Protein 5DZ6 (pdb70)

B-factor: mean 12.43, std 7.71, range [2.8, 61.51]

Foldseek 3Di:
DEEEEAEAPPQQDAVWLVPLCVVCVVLQVLLCVVPVHRLNCCRNVVPPVCCLQQLNVLLNSLVSLQSLQVVVCVVVVDAGQEYEYFQSRLLVRQCSQPFDDSNLSSVLSNLVSVLQNPAAQKWKKKWFFAAPVVLVVCCVVVVLVFKAFAERQARGITMIMGGDVSNVVVLVVSVPDDRTPDIGIDSGGHRWQAPVCPVVLVVSLVVCVVDDTDATNHFYQAQQPLHTDGDVCVSVSSSNSGNHHRHNLSNLVVQVVVDDYHYHYGTGDCSNVVRSVRSVVVVVDDDD

Radius of gyration: 18.48 Å; Cα contacts (8 Å, |Δi|>4): 599; chains: 1; bounding box: 56×36×52 Å

Organism: Bacillus subtilis (strain 168) (NCBI:txid224308)

Solvent-accessible surface area: 13756 Å² total; per-residue (Å²): 90,59,0,2,0,0,0,5,96,55,9,32,139,100,31,6,12,83,51,18,3,96,74,21,149,122,23,14,91,53,0,40,149,36,20,72,69,20,0,72,141,8,0,49,101,35,49,195,70,26,3,91,82,29,62,50,7,9,0,0,1,0,0,3,0,0,0,21,7,42,72,39,28,126,89,81,154,80,136,7,60,24,0,0,0,20,16,4,0,0,0,1,0,0,23,5,0,106,0,9,87,12,64,17,0,0,55,0,0,94,53,5,0,90,17,14,44,138,41,74,99,3,2,9,3,10,0,37,19,6,47,60,111,78,0,29,126,3,17,166,128,96,142,24,114,47,7,29,30,0,12,8,17,1,25,106,36,0,5,0,0,0,56,89,74,66,8,96,129,0,19,62,38,0,104,109,47,132,108,17,120,86,15,74,107,60,126,26,70,0,0,18,12,3,92,63,0,68,137,6,36,100,72,0,40,125,51,0,99,74,39,191,24,53,85,38,72,12,55,0,0,1,1,12,115,8,116,54,12,76,93,148,117,2,62,76,6,0,0,18,1,2,24,79,23,0,64,0,16,66,0,0,54,67,0,42,182,77,66,86,25,118,41,62,33,5,22,17,57,112,78,3,71,37,16,15,108,138,6,100,110,63,75,105,69,166,109,292

Secondary structure (DSSP, 8-state):
-EEEEE--TT---TTTTTTHHHHTHHHHHHHHHHHSS-HHHHHHH-GGGGGGSHHHHHHHHHHHHHHHHHHHHHHHT---SEEEESTTHHHHHHHHTTSS-HHHHHHHHHHHHHHHHT--SEEEEEEES--HHHHHHHHHHTT-TTEEEEEEEETTEEEEEEEHHHHHHHHHHHHTSTT--EEEE-S-SS--SSGGGHHHHHHHHHHHTTS-----SS-BB-TTTSSB--GGGHHHHHHHGGGS-EEHHHHHHHHHTTSS-EEEE-SSSSHHHHHHHHHHHHHHSPP-

InterPro domains:
  IPR001227 Acyl transferase domain superfamily [G3DSA:3.40.366.10] (4-276)
  IPR004410 Malonyl CoA-acyl carrier protein transacylase, FabD-type [TIGR00128] (1-282)
  IPR014043 Acyl transferase domain [PF00698] (3-282)
  IPR014043 Acyl transferase domain [SM00827] (5-288)
  IPR016035 Acyl transferase/acyl hydrolase/lysophospholipase [SSF52151] (1-286)
  IPR016036 Malonyl-CoA ACP transacylase, ACP-binding [SSF55048] (121-178)
  IPR024925 Malonyl CoA-acyl carrier protein transacylase [PIRSF000446] (1-287)
  IPR050858 Malonyl CoA-ACP Transacylase/Polyketide Synthase FabD [PTHR42681] (1-283)

Nearest PDB structures (foldseek):
  5dz6-assembly1_A  TM=1.003E+00  e=2.614E-60  Bacillus subtilis subsp. subtilis str. 168
  6mhp-assembly1_A  TM=9.930E-01  e=2.433E-46  Bacillus amyloliquefaciens
  5dz7-assembly1_A  TM=9.907E-01  e=5.007E-45  Bacillus subtilis subsp. subtilis str. 168
  3rgi-assembly1_A  TM=9.808E-01  e=4.077E-39  Sorangium cellulosum
  5zk4-assembly2_B  TM=9.711E-01  e=1.261E-37  Sorangium cellulosum

Structure (mmCIF, N/CA/C/O backbone):
data_5DZ6
#
_entry.id   5DZ6
#
_cell.length_a   53.190
_cell.length_b   70.430
_cell.length_c   76.280
_cell.angle_alpha   90.000
_cell.angle_beta   90.000
_cell.angle_gamma   90.000
#
_symmetry.space_group_name_H-M   'P 21 21 21'
#
loop_
_entity.id
_entity.type
_entity.pdbx_description
1 polymer 'Polyketide biosynthesis malonyl CoA-acyl carrier protein transacylase PksC'
2 non-polymer GLYCEROL
3 non-polymer 'BROMIDE ION'
4 non-polymer 'CHLORIDE ION'
5 non-polymer 1,2-ETHANEDIOL
6 non-polymer DI(HYDROXYETHYL)ETHER
7 water water
#
loop_
_atom_site.group_PDB
_atom_site.id
_atom_site.type_symbol
_atom_site.label_atom_id
_atom_site.label_alt_id
_atom_site.label_comp_id
_atom_site.label_asym_id
_atom_site.label_entity_id
_atom_site.label_seq_id
_atom_site.pdbx_PDB_ins_code
_atom_site.Cartn_x
_atom_site.Cartn_y
_atom_site.Cartn_z
_atom_site.occupancy
_atom_site.B_iso_or_equiv
_atom_site.auth_seq_id
_atom_site.auth_comp_id
_atom_site.auth_asym_id
_atom_site.auth_atom_id
_atom_site.pdbx_PDB_model_num
ATOM 1 N N . MET A 1 1 ? 40.070 27.765 35.470 1.00 14.46 1 MET A N 1
ATOM 2 C CA . MET A 1 1 ? 38.872 28.507 34.922 1.00 12.04 1 MET A CA 1
ATOM 3 C C . MET A 1 1 ? 37.975 27.554 34.128 1.00 9.57 1 MET A C 1
ATOM 4 O O . MET A 1 1 ? 38.460 26.500 33.600 1.00 9.96 1 MET A O 1
ATOM 9 N N . ILE A 1 2 ? 36.714 27.962 34.046 1.00 9.40 2 ILE A N 1
ATOM 10 C CA . ILE A 1 2 ? 35.725 27.105 33.305 1.00 9.68 2 ILE A CA 1
ATOM 11 C C . ILE A 1 2 ? 34.961 27.981 32.320 1.00 7.33 2 ILE A C 1
ATOM 12 O O . ILE A 1 2 ? 34.495 29.079 32.673 1.00 7.59 2 ILE A O 1
ATOM 17 N N . THR A 1 3 ? 34.822 27.469 31.078 1.00 6.92 3 THR A N 1
ATOM 18 C CA . THR A 1 3 ? 33.911 28.026 30.047 1.00 5.43 3 THR A CA 1
ATOM 19 C C . THR A 1 3 ? 32.758 27.030 29.823 1.00 5.70 3 THR A C 1
ATOM 20 O O . THR A 1 3 ? 33.061 25.830 29.598 1.00 6.28 3 THR A O 1
ATOM 24 N N . TYR A 1 4 ? 31.520 27.515 29.762 1.00 4.89 4 TYR A N 1
ATOM 25 C CA . TYR A 1 4 ? 30.390 26.724 29.283 1.00 5.41 4 TYR A CA 1
ATOM 26 C C . TYR A 1 4 ? 30.126 27.047 27.804 1.00 5.20 4 TYR A C 1
ATOM 27 O O . TYR A 1 4 ? 29.990 28.215 27.440 1.00 5.24 4 TYR A O 1
ATOM 36 N N . VAL A 1 5 ? 30.050 26.020 26.958 1.00 5.17 5 VAL A N 1
ATOM 37 C CA . VAL A 1 5 ? 29.740 26.211 25.508 1.00 4.72 5 VAL A CA 1
ATOM 38 C C . VAL A 1 5 ? 28.438 25.608 25.165 1.00 4.80 5 VAL A C 1
ATOM 39 O O . VAL A 1 5 ? 28.134 24.483 25.620 1.00 5.58 5 VAL A O 1
ATOM 43 N N . PHE A 1 6 ? 27.675 26.254 24.314 1.00 4.96 6 PHE A N 1
ATOM 44 C CA . PHE A 1 6 ? 26.284 25.858 24.007 1.00 5.21 6 PHE A CA 1
ATOM 45 C C . PHE A 1 6 ? 26.197 25.556 22.519 1.00 4.74 6 PHE A C 1
ATOM 46 O O . PHE A 1 6 ? 26.544 26.389 21.672 1.00 4.94 6 PHE A O 1
ATOM 54 N N . PRO A 1 7 ? 25.683 24.395 22.124 1.00 4.29 7 PRO A N 1
ATOM 55 C CA . PRO A 1 7 ? 25.623 23.926 20.722 1.00 4.60 7 PRO A CA 1
ATOM 56 C C . PRO A 1 7 ? 24.468 24.544 19.926 1.00 4.59 7 PRO A C 1
ATOM 57 O O . PRO A 1 7 ? 23.513 25.050 20.515 1.00 5.70 7 PRO A O 1
ATOM 61 N N . GLY A 1 8 ? 24.659 24.514 18.654 1.00 4.88 8 GLY A N 1
ATOM 62 C CA . GLY A 1 8 ? 23.616 24.946 17.737 1.00 5.48 8 GLY A CA 1
ATOM 63 C C . GLY A 1 8 ? 23.168 23.870 16.758 1.00 6.37 8 GLY A C 1
ATOM 64 O O . GLY A 1 8 ? 23.096 22.646 17.136 1.00 6.23 8 GLY A O 1
ATOM 65 N N . GLN A 1 9 ? 22.764 24.289 15.595 1.00 6.23 9 GLN A N 1
ATOM 66 C CA . GLN A 1 9 ? 22.172 23.414 14.570 1.00 6.47 9 GLN A CA 1
ATOM 67 C C . GLN A 1 9 ? 22.939 22.116 14.423 1.00 5.95 9 GLN A C 1
ATOM 68 O O . GLN A 1 9 ? 24.102 22.119 14.330 1.00 6.80 9 GLN A O 1
ATOM 74 N N . GLY A 1 10 ? 22.157 21.036 14.405 1.00 5.83 10 GLY A N 1
ATOM 75 C CA . GLY A 1 10 ? 22.750 19.684 14.250 1.00 6.95 10 GLY A CA 1
ATOM 76 C C . GLY A 1 10 ? 22.831 18.968 15.575 1.00 7.63 10 GLY A C 1
ATOM 77 O O . GLY A 1 10 ? 22.989 17.717 15.555 1.00 8.70 10 GLY A O 1
ATOM 78 N N . SER A 1 11 ? 22.704 19.642 16.726 1.00 5.78 11 SER A N 1
ATOM 79 C CA . SER A 1 11 ? 22.718 18.961 17.986 1.00 6.35 11 SER A CA 1
ATOM 80 C C . SER A 1 11 ? 21.319 18.677 18.480 1.00 6.31 11 SER A C 1
ATOM 81 O O . SER A 1 11 ? 21.169 18.133 19.595 1.00 6.85 11 SER A O 1
ATOM 84 N N . GLN A 1 12 ? 20.258 19.098 17.754 1.00 7.23 12 GLN A N 1
ATOM 85 C CA . GLN A 1 12 ? 18.907 18.738 18.197 1.00 7.69 12 GLN A CA 1
ATOM 86 C C . GLN A 1 12 ? 18.682 17.229 17.969 1.00 8.35 12 GLN A C 1
ATOM 87 O O . GLN A 1 12 ? 19.313 16.617 17.073 1.00 9.52 12 GLN A O 1
ATOM 93 N N . LYS A 1 13 ? 17.797 16.638 18.766 1.00 8.61 13 LYS A N 1
ATOM 94 C CA A LYS A 1 13 ? 17.612 15.192 18.788 0.50 9.22 13 LYS A CA 1
ATOM 95 C CA B LYS A 1 13 ? 17.613 15.192 18.802 0.50 9.45 13 LYS A CA 1
ATOM 96 C C . LYS A 1 13 ? 16.306 14.825 19.497 1.00 9.70 13 LYS A C 1
ATOM 97 O O . LYS A 1 13 ? 16.129 15.457 20.538 1.00 9.83 13 LYS A O 1
ATOM 108 N N . GLN A 1 14 ? 15.318 14.130 18.905 1.00 10.92 14 GLN A N 1
ATOM 109 C CA . GLN A 1 14 ? 14.139 13.742 19.665 1.00 11.46 14 GLN A CA 1
ATOM 110 C C . GLN A 1 14 ? 14.553 13.110 20.978 1.00 10.38 14 GLN A C 1
ATOM 111 O O . GLN A 1 14 ? 15.518 12.326 21.074 1.00 12.12 14 GLN A O 1
ATOM 117 N N . GLY A 1 15 ? 13.884 13.599 22.017 1.00 9.81 15 GLY A N 1
ATOM 118 C CA . GLY A 1 15 ? 14.257 13.228 23.373 1.00 11.58 15 GLY A CA 1
ATOM 119 C C . GLY A 1 15 ? 15.087 14.237 24.134 1.00 12.32 15 GLY A C 1
ATOM 120 O O . GLY A 1 15 ? 15.237 14.139 25.369 1.00 13.78 15 GLY A O 1
ATOM 121 N N . MET A 1 16 ? 15.592 15.238 23.381 1.00 10.50 16 MET A N 1
ATOM 122 C CA A MET A 1 16 ? 16.333 16.377 24.010 0.50 9.72 16 MET A CA 1
ATOM 123 C CA B MET A 1 16 ? 16.402 16.189 24.148 0.50 10.40 16 MET A CA 1
ATOM 124 C C . MET A 1 16 ? 15.534 17.014 25.147 1.00 10.57 16 MET A C 1
ATOM 125 O O . MET A 1 16 ? 14.341 17.326 24.960 1.00 11.05 16 MET A O 1
ATOM 134 N N . GLY A 1 17 ? 16.232 17.311 26.274 1.00 10.54 17 GLY A N 1
ATOM 135 C CA . GLY A 1 17 ? 15.547 17.989 27.343 1.00 11.18 17 GLY A CA 1
ATOM 136 C C . GLY A 1 17 ? 14.656 17.141 28.254 1.00 11.75 17 GLY A C 1
ATOM 137 O O . GLY A 1 17 ? 14.080 17.687 29.160 1.00 13.67 17 GLY A O 1
ATOM 138 N N . SER A 1 18 ? 14.602 15.829 27.992 1.00 12.43 18 SER A N 1
ATOM 139 C CA . SER A 1 18 ? 13.789 14.931 28.848 1.00 14.91 18 SER A CA 1
ATOM 140 C C . SER A 1 18 ? 14.097 15.163 30.334 1.00 13.26 18 SER A C 1
ATOM 141 O O . SER A 1 18 ? 15.306 15.149 30.709 1.00 16.20 18 SER A O 1
ATOM 144 N N . GLY A 1 19 ? 13.027 15.353 31.098 1.00 15.20 19 GLY A N 1
ATOM 145 C CA . GLY A 1 19 ? 13.092 15.668 32.556 1.00 16.83 19 GLY A CA 1
ATOM 146 C C . GLY A 1 19 ? 13.133 17.123 32.858 1.00 16.50 19 GLY A C 1
ATOM 147 O O . GLY A 1 19 ? 12.574 17.590 33.888 1.00 20.47 19 GLY A O 1
ATOM 148 N N . LEU A 1 20 ? 13.770 17.912 31.952 1.00 15.05 20 LEU A N 1
ATOM 149 C CA . LEU A 1 20 ? 13.928 19.364 32.233 1.00 14.19 20 LEU A CA 1
ATOM 150 C C . LEU A 1 20 ? 12.654 20.129 32.151 1.00 12.25 20 LEU A C 1
ATOM 151 O O . LEU A 1 20 ? 12.464 21.073 32.908 1.00 13.96 20 LEU A O 1
ATOM 156 N N . PHE A 1 21 ? 11.708 19.800 31.254 1.00 10.35 21 PHE A N 1
ATOM 157 C CA . PHE A 1 21 ? 10.530 20.613 31.081 1.00 10.98 21 PHE A CA 1
ATOM 158 C C . PHE A 1 21 ? 9.665 20.577 32.325 1.00 14.29 21 PHE A C 1
ATOM 159 O O . PHE A 1 21 ? 9.181 21.626 32.726 1.00 16.19 21 PHE 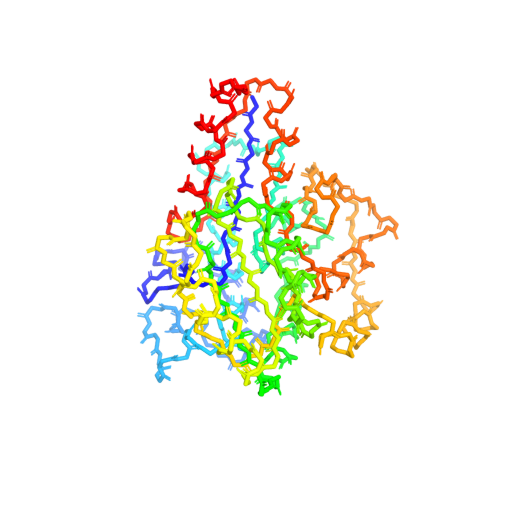A O 1
ATOM 167 N N . ASP A 1 22 ? 9.523 19.401 32.894 1.00 15.55 22 ASP A N 1
ATOM 168 C CA . ASP A 1 22 ? 8.676 19.251 34.127 1.00 17.82 22 ASP A CA 1
ATOM 169 C C . ASP A 1 22 ? 9.414 19.889 35.293 1.00 19.25 22 ASP A C 1
ATOM 170 O O . ASP A 1 22 ? 8.774 20.555 36.129 1.00 21.80 22 ASP A O 1
ATOM 175 N N . GLU A 1 23 ? 10.758 19.784 35.366 1.00 16.14 23 GLU A N 1
ATOM 176 C CA . GLU A 1 23 ? 11.552 20.420 36.463 1.00 18.90 23 GLU A CA 1
ATOM 177 C C . GLU A 1 23 ? 11.528 21.939 36.412 1.00 18.05 23 GLU A C 1
ATOM 178 O O . GLU A 1 23 ? 11.561 22.566 37.462 1.00 18.85 23 GLU A O 1
ATOM 184 N N . PHE A 1 24 ? 11.334 22.559 35.232 1.00 15.58 24 PHE A N 1
ATOM 185 C CA . PHE A 1 24 ? 11.239 23.998 35.134 1.00 13.56 24 PHE A CA 1
ATOM 186 C C . PHE A 1 24 ? 9.917 24.369 34.567 1.00 15.63 24 PHE A C 1
ATOM 187 O O . PHE A 1 24 ? 9.788 25.040 33.515 1.00 16.27 24 PHE A O 1
ATOM 195 N N . LYS A 1 25 ? 8.811 24.003 35.258 1.00 16.83 25 LYS A N 1
ATOM 196 C CA . LYS A 1 25 ? 7.501 24.221 34.677 1.00 18.97 25 LYS A CA 1
ATOM 197 C C . LYS A 1 25 ? 7.138 25.698 34.458 1.00 16.66 25 LYS A C 1
ATOM 198 O O . LYS A 1 25 ? 6.442 25.989 33.491 1.00 18.64 25 LYS A O 1
ATOM 204 N N . GLU A 1 26 ? 7.678 26.600 35.276 1.00 18.71 26 GLU A N 1
ATOM 205 C CA . GLU A 1 26 ? 7.418 28.042 35.131 1.00 20.30 26 GLU A CA 1
ATOM 206 C C . GLU A 1 26 ? 7.963 28.521 33.725 1.00 17.84 26 GLU A C 1
ATOM 207 O O . GLU A 1 26 ? 7.235 29.176 32.957 1.00 17.47 26 GLU A O 1
ATOM 213 N N . LEU A 1 27 ? 9.205 28.067 33.426 1.00 17.19 27 LEU A N 1
ATOM 214 C CA . LEU A 1 27 ? 9.827 28.534 32.153 1.00 14.54 27 LEU A CA 1
ATOM 215 C C . LEU A 1 27 ? 9.231 27.784 30.919 1.00 12.41 27 LEU A C 1
ATOM 216 O O . LEU A 1 27 ? 8.969 28.409 29.893 1.00 11.75 27 LEU A O 1
ATOM 221 N N . THR A 1 28 ? 8.916 26.502 31.114 1.00 12.51 28 THR A N 1
ATOM 222 C CA . THR A 1 28 ? 8.221 25.754 30.079 1.00 13.35 28 THR A CA 1
ATOM 223 C C . THR A 1 28 ? 6.884 26.367 29.711 1.00 13.53 28 THR A C 1
ATOM 224 O O . THR A 1 28 ? 6.567 26.665 28.523 1.00 13.67 28 THR A O 1
ATOM 228 N N . ASP A 1 29 ? 6.121 26.713 30.740 1.00 13.89 29 ASP A N 1
ATOM 229 C CA . ASP A 1 29 ? 4.914 27.512 30.552 1.00 16.53 29 ASP A CA 1
ATOM 230 C C . ASP A 1 29 ? 5.173 28.798 29.748 1.00 15.05 29 ASP A C 1
ATOM 231 O O . ASP A 1 29 ? 4.484 29.063 28.762 1.00 16.93 29 ASP A O 1
ATOM 236 N N . GLN A 1 30 ? 6.157 29.593 30.170 1.00 13.85 30 GLN A N 1
ATOM 237 C CA . GLN A 1 30 ? 6.448 30.855 29.531 1.00 13.30 30 GLN A CA 1
ATOM 238 C C . GLN A 1 30 ? 6.800 30.653 28.029 1.00 12.09 30 GLN A C 1
ATOM 239 O O . GLN A 1 30 ? 6.338 31.436 27.189 1.00 13.31 30 GLN A O 1
ATOM 245 N N . ALA A 1 31 ? 7.508 29.545 27.750 1.00 11.65 31 ALA A N 1
ATOM 246 C CA . ALA A 1 31 ? 7.875 29.251 26.356 1.00 11.64 31 ALA A CA 1
ATOM 247 C C . ALA A 1 31 ? 6.657 28.846 25.529 1.00 11.88 31 ALA A C 1
ATOM 248 O O . ALA A 1 31 ? 6.493 29.371 24.451 1.00 11.93 31 ALA A O 1
ATOM 250 N N . ASP A 1 32 ? 5.771 28.020 26.135 1.00 13.11 32 ASP A N 1
ATOM 251 C CA . ASP A 1 32 ? 4.593 27.616 25.383 1.00 13.79 32 ASP A CA 1
ATOM 252 C C . ASP A 1 32 ? 3.698 28.815 25.072 1.00 15.47 32 ASP A C 1
ATOM 253 O O . ASP A 1 32 ? 3.109 28.866 23.990 1.00 17.60 32 ASP A O 1
ATOM 258 N N . GLU A 1 33 ? 3.596 29.734 26.036 1.00 15.96 33 GLU A N 1
ATOM 259 C CA . GLU A 1 33 ? 2.781 30.951 25.852 1.00 18.87 33 GLU A CA 1
ATOM 260 C C . GLU A 1 33 ? 3.309 31.757 24.699 1.00 18.87 33 GLU A C 1
ATOM 261 O O . GLU A 1 33 ? 2.547 32.285 23.922 1.00 22.56 33 GLU A O 1
ATOM 267 N N . ILE A 1 34 ? 4.631 31.972 24.613 1.00 16.20 34 ILE A N 1
ATOM 268 C CA . ILE A 1 34 ? 5.186 32.663 23.459 1.00 16.76 34 ILE A CA 1
ATOM 269 C C . ILE A 1 34 ? 5.038 31.947 22.153 1.00 18.73 34 ILE A C 1
ATOM 270 O O . ILE A 1 34 ? 4.657 32.534 21.116 1.00 21.19 34 ILE A O 1
ATOM 275 N N . LEU A 1 35 ? 5.322 30.650 22.164 1.00 15.88 35 LEU A N 1
ATOM 276 C CA . LEU A 1 35 ? 5.402 29.943 20.908 1.00 16.18 35 LEU A CA 1
ATOM 277 C C . LEU A 1 35 ? 4.046 29.546 20.351 1.00 18.24 35 LEU A C 1
ATOM 278 O O . LEU A 1 35 ? 3.940 29.391 19.137 1.00 18.27 35 LEU A O 1
ATOM 283 N N . GLY A 1 36 ? 3.084 29.323 21.237 1.00 18.75 36 GLY A N 1
ATOM 284 C CA . GLY A 1 36 ? 1.740 28.896 20.761 1.00 17.65 36 GLY A CA 1
ATOM 285 C C . GLY A 1 36 ? 1.612 27.400 20.611 1.00 19.74 36 GLY A C 1
ATOM 286 O O . GLY A 1 36 ? 0.631 26.941 20.036 1.00 21.17 36 GLY A O 1
ATOM 287 N N . TYR A 1 37 ? 2.631 26.635 21.000 1.00 16.78 37 TYR A N 1
ATOM 288 C CA . TYR A 1 37 ? 2.642 25.188 20.922 1.00 14.90 37 TYR A CA 1
ATOM 289 C C . TYR A 1 37 ? 3.510 24.673 22.114 1.00 13.68 37 TYR A C 1
ATOM 290 O O . TYR A 1 37 ? 4.231 25.478 22.817 1.00 15.13 37 TYR A O 1
ATOM 299 N N . SER A 1 38 ? 3.403 23.385 22.422 1.00 12.34 38 SER A N 1
ATOM 300 C CA . SER A 1 38 ? 4.123 22.803 23.554 1.00 10.70 38 SER A CA 1
ATOM 301 C C . SER A 1 38 ? 5.588 22.514 23.129 1.00 11.70 38 SER A C 1
ATOM 302 O O . SER A 1 38 ? 5.906 21.654 22.280 1.00 11.57 38 SER A O 1
ATOM 305 N N . ILE A 1 39 ? 6.469 23.234 23.843 1.00 10.64 39 ILE A N 1
ATOM 306 C CA . ILE A 1 39 ? 7.916 22.983 23.575 1.00 10.40 39 ILE A CA 1
ATOM 307 C C . ILE A 1 39 ? 8.357 21.584 23.977 1.00 10.95 39 ILE A C 1
ATOM 308 O O . ILE A 1 39 ? 9.180 20.934 23.356 1.00 10.77 39 ILE A O 1
ATOM 313 N N . LYS A 1 40 ? 7.736 21.037 25.058 1.00 11.14 40 LYS A N 1
ATOM 314 C CA . LYS A 1 40 ? 8.065 19.716 25.487 1.00 11.27 40 LYS A CA 1
ATOM 315 C C . LYS A 1 40 ? 7.668 18.686 24.395 1.00 11.72 40 LYS A C 1
ATOM 316 O O . LYS A 1 40 ? 8.414 17.762 24.137 1.00 12.28 40 LYS A O 1
ATOM 322 N N . ARG A 1 41 ? 6.477 18.833 23.840 1.00 12.43 41 ARG A N 1
ATOM 323 C CA . ARG A 1 41 ? 6.061 17.786 22.867 1.00 13.84 41 ARG A CA 1
ATOM 324 C C . ARG A 1 41 ? 6.879 17.895 21.570 1.00 12.37 41 ARG A C 1
ATOM 325 O O . ARG A 1 41 ? 7.238 16.887 20.981 1.00 13.97 41 ARG A O 1
ATOM 333 N N . LEU A 1 42 ? 7.294 19.131 21.240 1.00 11.81 42 LEU A N 1
ATOM 334 C CA . LEU A 1 42 ? 8.157 19.284 20.028 1.00 11.04 42 LEU A CA 1
ATOM 335 C C . LEU A 1 42 ? 9.448 18.499 20.226 1.00 10.18 42 LEU A C 1
ATOM 336 O O . LEU A 1 42 ? 9.894 17.688 19.420 1.00 10.24 42 LEU A O 1
ATOM 341 N N . CYS A 1 43 ? 10.061 18.659 21.384 1.00 9.78 43 CYS A N 1
ATOM 342 C CA . CYS A 1 43 ? 11.323 18.012 21.707 1.00 10.46 43 CYS A CA 1
ATOM 343 C C . CYS A 1 43 ? 11.284 16.525 21.941 1.00 10.08 43 CYS A C 1
ATOM 344 O O . CYS A 1 43 ? 12.200 15.807 21.542 1.00 11.57 43 CYS A O 1
ATOM 347 N N . LEU A 1 44 ? 10.203 16.084 22.649 1.00 11.47 44 LEU A N 1
ATOM 348 C CA . LEU A 1 44 ? 10.184 14.664 23.004 1.00 12.89 44 LEU A CA 1
ATOM 349 C C . LEU A 1 44 ? 9.420 13.830 22.019 1.00 14.24 44 LEU A C 1
ATOM 350 O O . LEU A 1 44 ? 9.687 12.631 21.962 1.00 15.18 44 LEU A O 1
ATOM 355 N N . GLU A 1 45 ? 8.575 14.417 21.232 1.00 13.07 45 GLU A N 1
ATOM 356 C CA . GLU A 1 45 ? 7.805 13.623 20.232 1.00 16.72 45 GLU A CA 1
ATOM 357 C C . GLU A 1 45 ? 8.152 13.962 18.769 1.00 19.78 45 GLU A C 1
ATOM 358 O O . GLU A 1 45 ? 7.779 13.206 17.850 1.00 19.38 45 GLU A O 1
ATOM 364 N N . ASN A 1 46 ? 8.835 15.111 18.514 1.00 13.98 46 ASN A N 1
ATOM 365 C CA . ASN A 1 46 ? 9.219 15.501 17.132 1.00 14.86 46 ASN A CA 1
ATOM 366 C C . ASN A 1 46 ? 8.068 15.317 16.101 1.00 13.98 46 ASN A C 1
ATOM 367 O O . ASN A 1 46 ? 8.222 14.588 15.116 1.00 15.10 46 ASN A O 1
ATOM 372 N N . PRO A 1 47 ? 6.958 15.957 16.371 1.00 12.81 47 PRO A N 1
ATOM 373 C CA . PRO A 1 47 ? 5.838 15.777 15.436 1.00 14.20 47 PRO A CA 1
ATOM 374 C C . PRO A 1 47 ? 6.268 16.260 14.009 1.00 14.42 47 PRO A C 1
ATOM 375 O O . PRO A 1 47 ? 6.838 17.391 13.826 1.00 12.86 47 PRO A O 1
ATOM 379 N N . TYR A 1 48 ? 5.900 15.442 13.003 1.00 14.53 48 TYR A N 1
ATOM 380 C CA . TYR A 1 48 ? 6.097 15.847 11.641 1.00 13.71 48 TYR A CA 1
ATOM 381 C C . TYR A 1 48 ? 7.527 16.276 11.292 1.00 12.65 48 TYR A C 1
ATOM 382 O O . TYR A 1 48 ? 7.668 17.178 10.419 1.00 14.56 48 TYR A O 1
ATOM 391 N N . SER A 1 49 ? 8.486 15.627 11.972 1.00 12.89 49 SER A N 1
ATOM 392 C CA . SER A 1 49 ? 9.909 15.943 11.737 1.00 12.87 49 SER A CA 1
ATOM 393 C C . SER A 1 49 ? 10.216 17.409 12.016 1.00 12.61 49 SER A C 1
ATOM 394 O O . SER A 1 49 ? 11.280 17.910 11.497 1.00 13.61 49 SER A O 1
ATOM 397 N N . ASN A 1 50 ? 9.397 18.138 12.784 1.00 11.65 50 ASN A N 1
ATOM 398 C CA . ASN A 1 50 ? 9.579 19.578 13.008 1.00 10.98 50 ASN A CA 1
ATOM 399 C C . ASN A 1 50 ? 10.927 19.959 13.641 1.00 10.80 50 ASN A C 1
ATOM 400 O O . ASN A 1 50 ? 11.334 21.130 13.406 1.00 10.51 50 ASN A O 1
ATOM 405 N N . LEU A 1 51 ? 11.546 19.049 14.378 1.00 9.58 51 LEU A N 1
ATOM 406 C CA . LEU A 1 51 ? 12.873 19.394 14.977 1.00 9.12 51 LEU A CA 1
ATOM 407 C C . LEU A 1 51 ? 13.915 19.717 13.935 1.00 11.29 51 LEU A C 1
ATOM 408 O O . LEU A 1 51 ? 14.934 20.367 14.197 1.00 11.06 51 LEU A O 1
ATOM 413 N N . ASN A 1 52 ? 13.711 19.250 12.685 1.00 10.48 52 ASN A N 1
ATOM 414 C CA . ASN A 1 52 ? 14.707 19.469 11.621 1.00 10.44 52 ASN A CA 1
ATOM 415 C C . ASN A 1 52 ? 14.219 20.558 10.653 1.00 10.58 52 ASN A C 1
ATOM 416 O O . ASN A 1 52 ? 14.701 20.628 9.497 1.00 14.24 52 ASN A O 1
ATOM 421 N N . 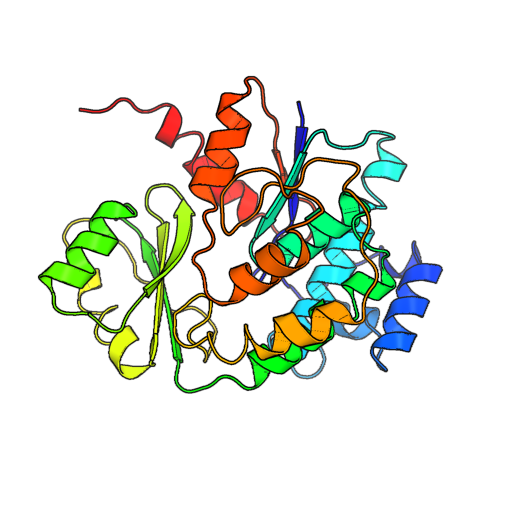LYS A 1 53 ? 13.305 21.409 11.077 1.00 9.00 53 LYS A N 1
ATOM 422 C CA A LYS A 1 53 ? 12.882 22.641 10.347 0.50 8.78 53 LYS A CA 1
ATOM 423 C CA B LYS A 1 53 ? 12.905 22.619 10.353 0.50 9.04 53 LYS A CA 1
ATOM 424 C C . LYS A 1 53 ? 13.316 23.823 11.215 1.00 8.42 53 LYS A C 1
ATOM 425 O O . LYS A 1 53 ? 12.874 23.909 12.362 1.00 8.65 53 LYS A O 1
ATOM 436 N N . THR A 1 54 ? 14.178 24.703 10.670 1.00 8.89 54 THR A N 1
ATOM 437 C CA . THR A 1 54 ? 14.825 25.736 11.494 1.00 7.93 54 THR A CA 1
ATOM 438 C C . THR A 1 54 ? 13.922 26.639 12.277 1.00 7.39 54 THR A C 1
ATOM 439 O O . THR A 1 54 ? 14.339 27.106 13.382 1.00 8.36 54 THR A O 1
ATOM 443 N N . GLN A 1 55 ? 12.727 26.930 11.781 1.00 7.88 55 GLN A N 1
ATOM 444 C CA . GLN A 1 55 ? 11.805 27.784 12.519 1.00 8.60 55 GLN A CA 1
ATOM 445 C C . GLN A 1 55 ? 11.453 27.132 13.881 1.00 8.68 55 GLN A C 1
ATOM 446 O O . GLN A 1 55 ? 11.063 27.883 14.802 1.00 9.70 55 GLN A O 1
ATOM 452 N N . PHE A 1 56 ? 11.536 25.796 13.970 1.00 8.10 56 PHE A N 1
ATOM 453 C CA . PHE A 1 56 ? 11.335 25.081 15.251 1.00 7.88 56 PHE A CA 1
ATOM 454 C C . PHE A 1 56 ? 12.638 24.642 15.912 1.00 8.36 56 PHE A C 1
ATOM 455 O O . PHE A 1 56 ? 12.724 24.614 17.148 1.00 7.81 56 PHE A O 1
ATOM 463 N N . THR A 1 57 ? 13.662 24.305 15.156 1.00 7.15 57 THR A N 1
ATOM 464 C CA . THR A 1 57 ? 14.945 23.878 15.724 1.00 7.25 57 THR A CA 1
ATOM 465 C C . THR A 1 57 ? 15.502 24.933 16.639 1.00 6.93 57 THR A C 1
ATOM 466 O O . THR A 1 57 ? 16.018 24.631 17.718 1.00 7.07 57 THR A O 1
ATOM 470 N N . GLN A 1 58 ? 15.423 26.208 16.214 1.00 6.82 58 GLN A N 1
ATOM 471 C CA . GLN A 1 58 ? 16.107 27.264 16.989 1.00 7.17 58 GLN A CA 1
ATOM 472 C C . GLN A 1 58 ? 15.426 27.498 18.372 1.00 6.75 58 GLN A C 1
ATOM 473 O O . GLN A 1 58 ? 16.099 27.409 19.385 1.00 6.68 58 GLN A O 1
ATOM 479 N N . PRO A 1 59 ? 14.048 27.561 18.459 1.00 6.63 59 PRO A N 1
ATOM 480 C CA . PRO A 1 59 ? 13.433 27.587 19.803 1.00 7.27 59 PRO A CA 1
ATOM 481 C C . PRO A 1 59 ? 13.727 26.321 20.610 1.00 7.14 59 PRO A C 1
ATOM 482 O O . PRO A 1 59 ? 13.983 26.371 21.812 1.00 7.35 59 PRO A O 1
ATOM 486 N N . ALA A 1 60 ? 13.681 25.150 19.965 1.00 6.73 60 ALA A N 1
ATOM 487 C CA . ALA A 1 60 ? 13.921 23.929 20.682 1.00 6.90 60 ALA A CA 1
ATOM 488 C C . ALA A 1 60 ? 15.322 23.865 21.334 1.00 6.97 60 ALA A C 1
ATOM 489 O O . ALA A 1 60 ? 15.436 23.571 22.552 1.00 7.04 60 ALA A O 1
ATOM 491 N N . LEU A 1 61 ? 16.381 24.169 20.561 1.00 6.50 61 LEU A N 1
ATOM 492 C CA . LEU A 1 61 ? 17.722 24.140 21.130 1.00 5.98 61 LEU A CA 1
ATOM 493 C C . LEU A 1 61 ? 17.864 25.274 22.163 1.00 6.29 61 LEU A C 1
ATOM 494 O O . LEU A 1 61 ? 18.493 25.058 23.171 1.00 6.15 61 LEU A O 1
ATOM 499 N N . TYR A 1 62 ? 17.305 26.461 21.873 1.00 6.12 62 TYR A N 1
ATOM 500 C CA . TYR A 1 62 ? 17.467 27.553 22.861 1.00 5.76 62 TYR A CA 1
ATOM 501 C C . TYR A 1 62 ? 16.814 27.132 24.224 1.00 6.08 62 TYR A C 1
ATOM 502 O O . TYR A 1 62 ? 17.478 27.327 25.261 1.00 5.86 62 TYR A O 1
ATOM 511 N N . VAL A 1 63 ? 15.604 26.564 24.168 1.00 6.46 63 VAL A N 1
ATOM 512 C CA . VAL A 1 63 ? 14.980 26.196 25.437 1.00 6.52 63 VAL A CA 1
ATOM 513 C C . VAL A 1 63 ? 15.732 25.054 26.160 1.00 6.08 63 VAL A C 1
ATOM 514 O O . VAL A 1 63 ? 15.989 25.208 27.405 1.00 6.44 63 VAL A O 1
ATOM 518 N N . VAL A 1 64 ? 16.109 24.022 25.410 1.00 5.88 64 VAL A N 1
ATOM 519 C CA . VAL A 1 64 ? 16.839 22.937 26.083 1.00 6.61 64 VAL A CA 1
ATOM 520 C C . VAL A 1 64 ? 18.190 23.401 26.606 1.00 6.66 64 VAL A C 1
ATOM 521 O O . VAL A 1 64 ? 18.558 23.044 27.765 1.00 6.74 64 VAL A O 1
ATOM 525 N N . ASN A 1 65 ? 18.911 24.210 25.817 1.00 5.76 65 ASN A N 1
ATOM 526 C CA . ASN A 1 65 ? 20.198 24.696 26.342 1.00 6.41 65 ASN A CA 1
ATOM 527 C C . ASN A 1 65 ? 20.015 25.602 27.558 1.00 6.43 65 ASN A C 1
ATOM 528 O O . ASN A 1 65 ? 20.855 25.555 28.474 1.00 6.20 65 ASN A O 1
ATOM 533 N N . ALA A 1 66 ? 18.941 26.411 27.565 1.00 6.99 66 ALA A N 1
ATOM 534 C CA . ALA A 1 66 ? 18.692 27.315 28.743 1.00 6.47 66 ALA A CA 1
ATOM 535 C C . ALA A 1 66 ? 18.343 26.496 30.014 1.00 7.46 66 ALA A C 1
ATOM 536 O O . ALA A 1 66 ? 18.976 26.758 31.076 1.00 7.10 66 ALA A O 1
ATOM 538 N N . LEU A 1 67 ? 17.450 25.539 29.856 1.00 7.50 67 LEU A N 1
ATOM 539 C CA . LEU A 1 67 ? 17.082 24.763 31.079 1.00 8.15 67 LEU A CA 1
ATOM 540 C C . LEU A 1 67 ? 18.272 23.919 31.465 1.00 9.23 67 LEU A C 1
ATOM 541 O O . LEU A 1 67 ? 18.473 23.677 32.683 1.00 9.74 67 LEU A O 1
ATOM 546 N N . SER A 1 68 ? 19.106 23.395 30.561 1.00 7.84 68 SER A N 1
ATOM 547 C CA . SER A 1 68 ? 20.314 22.648 30.915 1.00 7.91 68 SER A CA 1
ATOM 548 C C . SER A 1 68 ? 21.211 23.506 31.756 1.00 8.15 68 SER A C 1
ATOM 549 O O . SER A 1 68 ? 21.791 23.061 32.735 1.00 9.68 68 SER A O 1
ATOM 552 N N . TYR A 1 69 ? 21.430 24.740 31.329 1.00 7.82 69 TYR A N 1
ATOM 553 C CA . TYR A 1 69 ? 22.268 25.664 32.113 1.00 7.41 69 TYR A CA 1
ATOM 554 C C . TYR A 1 69 ? 21.681 25.910 33.518 1.00 8.37 69 TYR A C 1
ATOM 555 O O . TYR A 1 69 ? 22.491 25.819 34.491 1.00 7.56 69 TYR A O 1
ATOM 564 N N . LEU A 1 70 ? 20.442 26.298 33.586 1.00 8.12 70 LEU A N 1
ATOM 565 C CA . LEU A 1 70 ? 19.808 26.515 34.951 1.00 10.07 70 LEU A CA 1
ATOM 566 C C . LEU A 1 70 ? 19.913 25.277 35.833 1.00 11.34 70 LEU A C 1
ATOM 567 O O . LEU A 1 70 ? 20.307 25.461 37.023 1.00 11.88 70 LEU A O 1
ATOM 572 N N . LYS A 1 71 ? 19.760 24.092 35.310 1.00 10.98 71 LYS A N 1
ATOM 573 C CA A LYS A 1 71 ? 19.882 22.878 36.119 0.50 12.70 71 LYS A CA 1
ATOM 574 C CA B LYS A 1 71 ? 19.844 22.942 36.179 0.50 12.36 71 LYS A CA 1
ATOM 575 C C . LYS A 1 71 ? 21.310 22.744 36.577 1.00 13.44 71 LYS A C 1
ATOM 576 O O . LYS A 1 71 ? 21.577 22.428 37.748 1.00 13.80 71 LYS A O 1
ATOM 587 N N . LYS A 1 72 ? 22.306 22.930 35.678 1.00 12.21 72 LYS A N 1
ATOM 588 C CA . LYS A 1 72 ? 23.645 22.672 35.999 1.00 13.53 72 LYS A CA 1
ATOM 589 C C . LYS A 1 72 ? 24.083 23.647 37.082 1.00 14.29 72 LYS A C 1
ATOM 590 O O . LYS A 1 72 ? 24.701 23.239 38.129 1.00 15.37 72 LYS A O 1
ATOM 596 N N . ILE A 1 73 ? 23.805 24.943 36.964 1.00 13.60 73 ILE A N 1
ATOM 597 C CA . ILE A 1 73 ? 24.371 25.877 37.994 1.00 13.45 73 ILE A CA 1
ATOM 598 C C . ILE A 1 73 ? 23.674 25.677 39.344 1.00 16.97 73 ILE A C 1
ATOM 599 O O . ILE A 1 73 ? 24.343 25.945 40.392 1.00 19.24 73 ILE A O 1
ATOM 604 N N . ARG A 1 74 ? 22.392 25.322 39.322 1.00 16.15 74 ARG A N 1
ATOM 605 C CA . ARG A 1 74 ? 21.654 25.047 40.593 1.00 19.94 74 ARG A CA 1
ATOM 606 C C . ARG A 1 74 ? 22.198 23.773 41.245 1.00 21.78 74 ARG A C 1
ATOM 607 O O . ARG A 1 74 ? 22.483 23.829 42.487 1.00 25.42 74 ARG A O 1
ATOM 615 N N . ASP A 1 75 ? 22.398 22.687 40.521 1.00 20.80 75 ASP A N 1
ATOM 616 C CA . ASP A 1 75 ? 22.891 21.454 41.152 1.00 22.88 75 ASP A CA 1
ATOM 617 C C . ASP A 1 75 ? 24.347 21.554 41.592 1.00 26.37 75 ASP A C 1
ATOM 618 O O . ASP A 1 75 ? 24.715 20.899 42.591 1.00 28.71 75 ASP A O 1
ATOM 623 N N . GLU A 1 76 ? 25.188 22.339 40.908 1.00 22.76 76 GLU A N 1
ATOM 624 C CA . GLU A 1 76 ? 26.605 22.446 41.194 1.00 24.69 76 GLU A CA 1
ATOM 625 C C . GLU A 1 76 ? 27.004 23.668 42.002 1.00 23.46 76 GLU A C 1
ATOM 626 O O . GLU A 1 76 ? 28.184 23.777 42.451 1.00 25.97 76 GLU A O 1
ATOM 632 N N . GLU A 1 77 ? 26.079 24.593 42.143 1.00 19.23 77 GLU A N 1
ATOM 633 C CA . GLU A 1 77 ? 26.276 25.834 42.931 1.00 21.18 77 GLU A CA 1
ATOM 634 C C . GLU A 1 77 ? 27.549 26.573 42.503 1.00 23.28 77 GLU A C 1
ATOM 635 O O . GLU A 1 77 ? 28.348 26.982 43.323 1.00 26.80 77 GLU A O 1
ATOM 641 N N . VAL A 1 78 ? 27.749 26.698 41.193 1.00 21.17 78 VAL A N 1
ATOM 642 C CA . VAL A 1 78 ? 28.924 27.394 40.653 1.00 19.67 78 VAL A CA 1
ATOM 643 C C . VAL A 1 78 ? 28.393 28.047 39.360 1.00 18.16 78 VAL A C 1
ATOM 644 O O . VAL A 1 78 ? 27.414 27.584 38.782 1.00 18.00 78 VAL A O 1
ATOM 648 N N . LYS A 1 79 ? 29.025 29.142 38.968 1.00 13.56 79 LYS A N 1
ATOM 649 C CA . LYS A 1 79 ? 28.825 29.706 37.612 1.00 12.30 79 LYS A CA 1
ATOM 650 C C . LYS A 1 79 ? 30.132 29.626 36.855 1.00 10.02 79 LYS A C 1
ATOM 651 O O . LYS A 1 79 ? 31.211 29.686 37.397 1.00 12.55 79 LYS A O 1
ATOM 657 N N . PRO A 1 80 ? 30.017 29.565 35.493 1.00 7.34 80 PRO A N 1
ATOM 658 C CA . PRO A 1 80 ? 31.231 29.547 34.691 1.00 7.39 80 PRO A CA 1
ATOM 659 C C . PRO A 1 80 ? 31.921 30.925 34.682 1.00 7.16 80 PRO A C 1
ATOM 660 O O . PRO A 1 80 ? 31.257 31.953 34.912 1.00 8.56 80 PRO A O 1
ATOM 664 N N . ASP A 1 81 ? 33.177 30.917 34.353 1.00 6.46 81 ASP A N 1
ATOM 665 C CA . ASP A 1 81 ? 33.988 32.183 34.210 1.00 6.57 81 ASP A CA 1
ATOM 666 C C . ASP A 1 81 ? 33.740 32.851 32.901 1.00 6.75 81 ASP A C 1
ATOM 667 O O . ASP A 1 81 ? 33.821 34.067 32.805 1.00 7.09 81 ASP A O 1
ATOM 672 N N . PHE A 1 82 ? 33.456 32.072 31.865 1.00 5.13 82 PHE A N 1
ATOM 673 C CA . PHE A 1 82 ? 33.198 32.533 30.459 1.00 5.54 82 PHE A CA 1
ATOM 674 C C . PHE A 1 82 ? 32.163 31.719 29.828 1.00 5.53 82 PHE A C 1
ATOM 675 O O . PHE A 1 82 ? 31.933 30.540 30.245 1.00 5.37 82 PHE A O 1
ATOM 683 N N . VAL A 1 83 ? 31.459 32.273 28.840 1.00 5.21 83 VAL A N 1
ATOM 684 C CA . VAL A 1 83 ? 30.517 31.495 28.039 1.00 4.59 83 VAL A CA 1
ATOM 685 C C . VAL A 1 83 ? 30.710 31.809 26.552 1.00 4.87 83 VAL A C 1
ATOM 686 O O . VAL A 1 83 ? 31.157 32.878 26.163 1.00 5.27 83 VAL A O 1
ATOM 690 N N . ALA A 1 84 ? 30.328 30.832 25.720 1.00 4.83 84 ALA A N 1
ATOM 691 C CA . ALA A 1 84 ? 30.280 31.014 24.244 1.00 4.96 84 ALA A CA 1
ATOM 692 C C . ALA A 1 84 ? 29.326 30.008 23.691 1.00 4.63 84 ALA A C 1
ATOM 693 O O . ALA A 1 84 ? 28.985 28.989 24.345 1.00 5.13 84 ALA A O 1
ATOM 695 N N . GLY A 1 85 ? 28.841 30.273 22.510 1.00 4.40 85 GLY A N 1
ATOM 696 C CA . GLY A 1 85 ? 27.935 29.281 21.906 1.00 4.63 85 GLY A CA 1
ATOM 697 C C . GLY A 1 85 ? 27.984 29.407 20.378 1.00 4.12 85 GLY A C 1
ATOM 698 O O . GLY A 1 85 ? 28.373 30.424 19.856 1.00 4.21 85 GLY A O 1
ATOM 699 N N . HIS A 1 86 ? 27.662 28.288 19.663 1.00 4.13 86 HIS A N 1
ATOM 700 C CA . HIS A 1 86 ? 27.921 28.232 18.219 1.00 4.15 86 HIS A CA 1
ATOM 701 C C . HIS A 1 86 ? 26.688 28.561 17.473 1.00 3.96 86 HIS A C 1
ATOM 702 O O . HIS A 1 86 ? 25.678 27.856 17.454 1.00 4.32 86 HIS A O 1
ATOM 709 N N . SER A 1 87 ? 26.728 29.689 16.773 1.00 4.49 87 SER A N 1
ATOM 710 C CA . SER A 1 87 ? 25.557 30.122 16.013 1.00 4.42 87 SER A CA 1
ATOM 711 C C . SER A 1 87 ? 24.377 30.286 16.966 1.00 4.61 87 SER A C 1
ATOM 712 O O . SER A 1 87 ? 24.454 31.071 17.911 1.00 4.27 87 SER A O 1
ATOM 715 N N . LEU A 1 88 ? 23.290 29.548 16.741 1.00 4.27 88 LEU A N 1
ATOM 716 C CA . LEU A 1 88 ? 22.179 29.589 17.717 1.00 4.56 88 LEU A CA 1
ATOM 717 C C . LEU A 1 88 ? 22.664 29.571 19.131 1.00 4.73 88 LEU A C 1
ATOM 718 O O . LEU A 1 88 ? 22.122 30.293 19.970 1.00 4.24 88 LEU A O 1
ATOM 723 N N . GLY A 1 89 ? 23.683 28.762 19.435 1.00 4.55 89 GLY A N 1
ATOM 724 C CA . GLY A 1 89 ? 24.148 28.626 20.855 1.00 4.82 89 GLY A CA 1
ATOM 725 C C . GLY A 1 89 ? 24.580 29.934 21.476 1.00 4.80 89 GLY A C 1
ATOM 726 O O . GLY A 1 89 ? 24.610 30.060 22.700 1.00 4.40 89 GLY A O 1
ATOM 727 N N . GLU A 1 90 ? 24.996 30.936 20.666 1.00 4.50 90 GLU A N 1
ATOM 728 C CA . GLU A 1 90 ? 25.447 32.224 21.270 1.00 4.53 90 GLU A CA 1
ATOM 729 C C . GLU A 1 90 ? 24.252 32.858 22.027 1.00 4.89 90 GLU A C 1
ATOM 730 O O . GLU A 1 90 ? 24.513 33.560 22.996 1.00 4.94 90 GLU A O 1
ATOM 736 N N . TYR A 1 91 ? 23.004 32.592 21.632 1.00 4.08 91 TYR A N 1
ATOM 737 C CA . TYR A 1 91 ? 21.858 33.127 22.422 1.00 4.46 91 TYR A CA 1
ATOM 738 C C . TYR A 1 91 ? 21.797 32.509 23.796 1.00 4.62 91 TYR A C 1
ATOM 739 O O . TYR A 1 91 ? 21.382 33.210 24.735 1.00 5.37 91 TYR A O 1
ATOM 748 N N . ASN A 1 92 ? 22.220 31.263 23.960 1.00 4.45 92 ASN A N 1
ATOM 749 C CA . ASN A 1 92 ? 22.302 30.653 25.257 1.00 4.67 92 ASN A CA 1
ATOM 750 C C . ASN A 1 92 ? 23.457 31.103 26.069 1.00 4.56 92 ASN A C 1
ATOM 751 O O . ASN A 1 92 ? 23.358 31.230 27.314 1.00 5.09 92 ASN A O 1
ATOM 756 N N . ALA A 1 93 ? 24.588 31.485 25.401 1.00 4.37 93 ALA A N 1
ATOM 757 C CA . ALA A 1 93 ? 25.653 32.171 26.134 1.00 4.58 93 ALA A CA 1
ATOM 758 C C . ALA A 1 93 ? 25.163 33.500 26.677 1.00 4.75 93 ALA A C 1
ATOM 759 O O . ALA A 1 93 ? 25.424 33.839 27.872 1.00 4.91 93 ALA A O 1
ATOM 761 N N . LEU A 1 94 ? 24.507 34.295 25.842 1.00 4.58 94 LEU A N 1
ATOM 762 C CA . LEU A 1 94 ? 23.973 35.592 26.276 1.00 4.89 94 LEU A CA 1
ATOM 763 C C . LEU A 1 94 ? 22.925 35.403 27.372 1.00 5.19 94 LEU A C 1
ATOM 764 O O . LEU A 1 94 ? 22.930 36.235 28.364 1.00 5.95 94 LEU A O 1
ATOM 769 N N . PHE A 1 95 ? 22.093 34.379 27.303 1.00 5.44 95 PHE A N 1
ATOM 770 C CA . PHE A 1 95 ? 21.130 34.130 28.402 1.00 5.49 95 PHE A CA 1
ATOM 771 C C . PHE A 1 95 ? 21.903 33.808 29.700 1.00 5.47 95 PHE A C 1
ATOM 772 O O . PHE A 1 95 ? 21.574 34.378 30.780 1.00 6.71 95 PHE A O 1
ATOM 780 N N . ALA A 1 96 ? 22.906 32.957 29.655 1.00 5.83 96 ALA A N 1
ATOM 781 C CA . ALA A 1 96 ? 23.677 32.633 30.877 1.00 6.67 96 ALA A CA 1
ATOM 782 C C . ALA A 1 96 ? 24.353 33.852 31.442 1.00 8.09 96 ALA A C 1
ATOM 783 O O . ALA A 1 96 ? 24.402 34.040 32.681 1.00 8.89 96 ALA A O 1
ATOM 785 N N . ALA A 1 97 ? 24.771 34.791 30.603 1.00 6.03 97 ALA A N 1
ATOM 786 C CA . ALA A 1 97 ? 25.429 36.033 31.028 1.00 6.61 97 ALA A CA 1
ATOM 787 C C . ALA A 1 97 ? 24.381 37.118 31.335 1.00 7.52 97 ALA A C 1
ATOM 788 O O . ALA A 1 97 ? 24.743 38.282 31.591 1.00 7.96 97 ALA A O 1
ATOM 790 N N . GLU A 1 98 ? 23.101 36.824 31.430 1.00 6.82 98 GLU A N 1
ATOM 791 C CA . GLU A 1 98 ? 22.075 37.765 31.841 1.00 7.99 98 GLU A CA 1
ATOM 792 C C . GLU A 1 98 ? 22.021 38.966 30.954 1.00 8.29 98 GLU A C 1
ATOM 793 O O . GLU A 1 98 ? 21.562 40.072 31.379 1.00 9.14 98 GLU A O 1
ATOM 799 N N . ALA A 1 99 ? 22.343 38.806 29.662 1.00 7.64 99 ALA A N 1
ATOM 800 C CA . ALA A 1 99 ? 22.188 39.919 28.700 1.00 7.77 99 ALA A CA 1
ATOM 801 C C . ALA A 1 99 ? 20.766 40.178 28.380 1.00 7.44 99 ALA A C 1
ATOM 802 O O . ALA A 1 99 ? 20.448 41.306 27.908 1.00 8.65 99 ALA A O 1
ATOM 804 N N . PHE A 1 100 ? 19.887 39.192 28.495 1.00 7.42 100 PHE A N 1
ATOM 805 C CA . PHE A 1 100 ? 18.468 39.358 28.332 1.00 7.53 100 PHE A CA 1
ATOM 806 C C . PHE A 1 100 ? 17.797 38.271 29.138 1.00 7.44 100 PHE A C 1
ATOM 807 O O . PHE A 1 100 ? 18.446 37.277 29.517 1.00 9.04 100 PHE A O 1
ATOM 815 N N . ASP A 1 101 ? 16.501 38.438 29.392 1.00 8.50 101 ASP A N 1
ATOM 816 C CA . ASP A 1 101 ? 15.737 37.439 30.134 1.00 8.88 101 ASP A CA 1
ATOM 817 C C . ASP A 1 101 ? 15.218 36.316 29.234 1.00 9.40 101 ASP A C 1
ATOM 818 O O . ASP A 1 101 ? 15.120 36.467 28.017 1.00 8.91 101 ASP A O 1
ATOM 823 N N . PHE A 1 102 ? 14.902 35.188 29.859 1.00 8.06 102 PHE A N 1
ATOM 824 C CA . PHE A 1 102 ? 14.559 33.941 29.160 1.00 7.87 102 PHE A CA 1
ATOM 825 C C . PHE A 1 102 ? 13.589 34.216 28.052 1.00 8.52 102 PHE A C 1
ATOM 826 O O . PHE A 1 102 ? 13.840 33.749 26.884 1.00 7.41 102 PHE A O 1
ATOM 834 N N . GLU A 1 103 ? 12.489 34.959 28.272 1.00 8.99 103 GLU A N 1
ATOM 835 C CA . GLU A 1 103 ? 11.491 35.206 27.302 1.00 9.44 103 GLU A CA 1
ATOM 836 C C . GLU A 1 103 ? 11.972 36.038 26.128 1.00 9.37 103 GLU A C 1
ATOM 837 O O . GLU A 1 103 ? 11.569 35.816 24.989 1.00 9.77 103 GLU A O 1
ATOM 843 N N . THR A 1 104 ? 12.777 37.046 26.409 1.00 8.77 104 THR A N 1
ATOM 844 C CA . THR A 1 104 ? 13.373 37.885 25.392 1.00 7.88 104 THR A CA 1
ATOM 845 C C . THR A 1 104 ? 14.202 37.014 24.441 1.00 7.93 104 THR A C 1
ATOM 846 O O . THR A 1 104 ? 14.063 37.128 23.201 1.00 7.69 104 THR A O 1
ATOM 850 N N . GLY A 1 105 ? 15.119 36.200 25.012 1.00 7.74 105 GLY A N 1
ATOM 851 C CA . GLY A 1 105 ? 15.964 35.321 24.137 1.00 6.67 105 GLY A CA 1
ATOM 852 C C . GLY A 1 105 ? 15.058 34.444 23.243 1.00 7.56 105 GLY A C 1
ATOM 853 O O . GLY A 1 105 ? 15.360 34.242 22.073 1.00 7.27 105 GLY A O 1
ATOM 854 N N . LEU A 1 106 ? 13.971 33.907 23.815 1.00 7.46 106 LEU A N 1
ATOM 855 C CA . LEU A 1 106 ? 13.103 33.063 22.987 1.00 7.64 106 LEU A CA 1
ATOM 856 C C . LEU A 1 106 ? 12.445 33.824 21.851 1.00 7.25 106 LEU A C 1
ATOM 857 O O . LEU A 1 106 ? 12.322 33.310 20.747 1.00 7.12 106 LEU A O 1
ATOM 862 N N . GLN A 1 107 ? 12.012 35.069 22.078 1.00 8.20 107 GLN A N 1
ATOM 863 C CA A GLN A 1 107 ? 11.443 35.864 20.980 0.50 8.25 107 GLN A CA 1
ATOM 864 C CA B GLN A 1 107 ? 11.468 35.960 21.033 0.50 8.08 107 GLN A CA 1
ATOM 865 C C . GLN A 1 107 ? 12.510 36.145 19.926 1.00 7.40 107 GLN A C 1
ATOM 866 O O . GLN A 1 107 ? 12.218 36.132 18.744 1.00 8.58 107 GLN A O 1
ATOM 877 N N . LEU A 1 108 ? 13.769 36.399 20.344 1.00 8.04 108 LEU A N 1
ATOM 878 C CA . LEU A 1 108 ? 14.807 36.633 19.316 1.00 6.99 108 LEU A CA 1
ATOM 879 C C . LEU A 1 108 ? 15.060 35.395 18.472 1.00 6.99 108 LEU A C 1
ATOM 880 O O . LEU A 1 108 ? 15.180 35.522 17.259 1.00 6.25 108 LEU A O 1
ATOM 885 N N . VAL A 1 109 ? 15.176 34.216 19.133 1.00 6.35 109 VAL A N 1
ATOM 886 C CA . VAL A 1 109 ? 15.450 33.008 18.370 1.00 7.01 109 VAL A CA 1
ATOM 887 C C . VAL A 1 109 ? 14.234 32.599 17.564 1.00 6.83 109 VAL A C 1
ATOM 888 O O . VAL A 1 109 ? 14.456 32.046 16.447 1.00 7.54 109 VAL A O 1
ATOM 892 N N . ARG A 1 110 ? 13.020 32.891 18.001 1.00 6.71 110 ARG A N 1
ATOM 893 C CA . ARG A 1 110 ? 11.888 32.599 17.141 1.00 8.54 110 ARG A CA 1
ATOM 894 C C . ARG A 1 110 ? 11.954 33.411 15.847 1.00 7.13 110 ARG A C 1
ATOM 895 O O . ARG A 1 110 ? 11.711 32.881 14.763 1.00 8.29 110 ARG A O 1
ATOM 903 N N . LYS A 1 111 ? 12.280 34.697 15.962 1.00 7.44 111 LYS A N 1
ATOM 904 C CA . LYS A 1 111 ? 12.345 35.572 14.780 1.00 7.23 111 LYS A CA 1
ATOM 905 C C . LYS A 1 111 ? 13.506 35.086 13.898 1.00 7.06 111 LYS A C 1
ATOM 906 O O . LYS A 1 111 ? 13.395 35.091 12.662 1.00 7.90 111 LYS A O 1
ATOM 912 N N . ARG A 1 112 ? 14.669 34.799 14.486 1.00 7.46 112 ARG A N 1
ATOM 913 C CA . ARG A 1 112 ? 15.838 34.353 13.714 1.00 6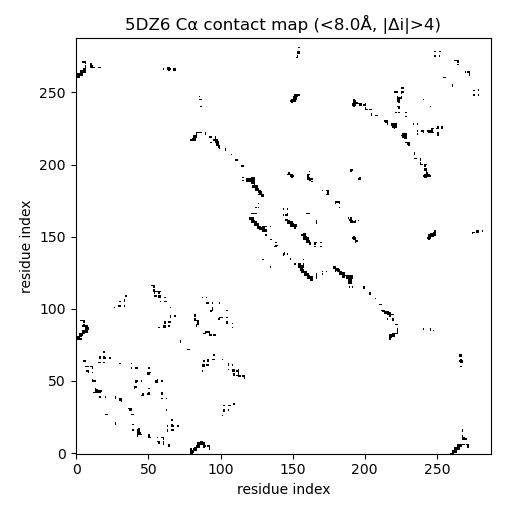.80 112 ARG A CA 1
ATOM 914 C C . ARG A 1 112 ? 15.480 33.096 12.927 1.00 7.07 112 ARG A C 1
ATOM 915 O O . ARG A 1 112 ? 15.823 33.006 11.725 1.00 6.73 112 ARG A O 1
ATOM 923 N N . GLY A 1 113 ? 14.818 32.142 13.593 1.00 6.87 113 GLY A N 1
ATOM 924 C CA . GLY A 1 113 ? 14.428 30.930 12.851 1.00 6.58 113 GLY A CA 1
ATOM 925 C C . GLY A 1 113 ? 13.395 31.194 11.781 1.00 7.45 113 GLY A C 1
ATOM 926 O O . GLY A 1 113 ? 13.458 30.519 10.727 1.00 8.14 113 GLY A O 1
ATOM 927 N N . GLU A 1 114 ? 12.481 32.152 11.982 1.00 7.88 114 GLU A N 1
ATOM 928 C CA . GLU A 1 114 ? 11.521 32.472 10.908 1.00 10.76 114 GLU A CA 1
ATOM 929 C C . GLU A 1 114 ? 12.256 33.070 9.721 1.00 9.87 114 GLU A C 1
ATOM 930 O O . GLU A 1 114 ? 12.025 32.610 8.590 1.00 9.73 114 GLU A O 1
ATOM 936 N N . LEU A 1 115 ? 13.145 34.033 9.925 1.00 9.05 115 LEU A N 1
ATOM 937 C CA . LEU A 1 115 ? 13.861 34.647 8.829 1.00 9.50 115 LEU A CA 1
ATOM 938 C C . LEU A 1 115 ? 14.664 33.597 8.103 1.00 9.41 115 LEU A C 1
ATOM 939 O O . LEU A 1 115 ? 14.653 33.531 6.833 1.00 10.20 115 LEU A O 1
ATOM 944 N N . MET A 1 116 ? 15.331 32.691 8.838 1.00 8.32 116 MET A N 1
ATOM 945 C CA . MET A 1 116 ? 16.213 31.707 8.163 1.00 8.57 116 MET A CA 1
ATOM 946 C C . MET A 1 116 ? 15.381 30.631 7.461 1.00 9.91 116 MET A C 1
ATOM 947 O O . MET A 1 116 ? 15.855 30.113 6.419 1.00 10.27 116 MET A O 1
ATOM 952 N N . SER A 1 117 ? 14.186 30.316 7.943 1.00 9.73 117 SER A N 1
ATOM 953 C CA . SER A 1 117 ? 13.348 29.299 7.297 1.00 10.02 117 SER A CA 1
ATOM 954 C C . SER A 1 117 ? 12.886 29.773 5.878 1.00 10.65 117 SER A C 1
ATOM 955 O O . SER A 1 117 ? 12.482 28.850 5.072 1.00 13.28 117 SER A O 1
ATOM 958 N N . LEU A 1 118 ? 12.958 31.066 5.577 1.00 10.75 118 LEU A N 1
ATOM 959 C CA . LEU A 1 118 ? 12.449 31.554 4.294 1.00 13.98 118 LEU A CA 1
ATOM 960 C C . LEU A 1 118 ? 13.556 31.612 3.295 1.00 15.76 118 LEU A C 1
ATOM 961 O O . LEU A 1 118 ? 13.291 31.943 2.123 1.00 19.23 118 LEU A O 1
ATOM 966 N N . ILE A 1 119 ? 14.809 31.383 3.691 1.00 13.46 119 ILE A N 1
ATOM 967 C CA . ILE A 1 119 ? 15.929 31.468 2.760 1.00 14.48 119 ILE A CA 1
ATOM 968 C C . ILE A 1 119 ? 15.912 30.153 1.956 1.00 14.28 119 ILE A C 1
ATOM 969 O O . ILE A 1 119 ? 15.749 29.014 2.461 1.00 16.51 119 ILE A O 1
ATOM 974 N N . SER A 1 120 ? 16.141 30.338 0.652 1.00 16.89 120 SER A N 1
ATOM 975 C CA . SER A 1 120 ? 16.199 29.219 -0.242 1.00 15.92 120 SER A CA 1
ATOM 976 C C . SER A 1 120 ? 17.361 29.419 -1.270 1.00 13.02 120 SER A C 1
ATOM 977 O O . SER A 1 120 ? 18.099 30.441 -1.310 1.00 14.48 120 SER A O 1
ATOM 980 N N . ASN A 1 121 ? 17.489 28.367 -2.051 1.00 14.49 121 ASN A N 1
ATOM 981 C CA A ASN A 1 121 ? 18.456 28.276 -3.194 0.50 13.10 121 ASN A CA 1
ATOM 982 C CA B ASN A 1 121 ? 18.413 28.433 -3.189 0.50 13.67 121 ASN A CA 1
ATOM 983 C C . ASN A 1 121 ? 19.890 28.396 -2.725 1.00 12.24 121 ASN A C 1
ATOM 984 O O . ASN A 1 121 ? 20.766 28.777 -3.501 1.00 12.44 121 ASN A O 1
ATOM 993 N N . GLY A 1 122 ? 20.117 27.962 -1.464 1.00 10.56 122 GLY A N 1
ATOM 994 C CA . GLY A 1 122 ? 21.505 27.955 -0.975 1.00 9.77 122 GLY A CA 1
ATOM 995 C C . GLY A 1 122 ? 21.940 26.578 -0.536 1.00 10.54 122 GLY A C 1
ATOM 996 O O . GLY A 1 122 ? 21.191 25.606 -0.434 1.00 10.42 122 GLY A O 1
ATOM 997 N N . GLY A 1 123 ? 23.193 26.445 -0.111 1.00 9.15 123 GLY A N 1
ATOM 998 C CA . GLY A 1 123 ? 23.725 25.195 0.438 1.00 8.99 123 GLY A CA 1
ATOM 999 C C . GLY A 1 123 ? 24.958 25.516 1.248 1.00 7.26 123 GLY A C 1
ATOM 1000 O O . GLY A 1 123 ? 25.524 26.643 1.139 1.00 6.87 123 GLY A O 1
ATOM 1001 N N . MET A 1 124 ? 25.346 24.557 2.092 1.00 6.75 124 MET A N 1
ATOM 1002 C CA . MET A 1 124 ? 26.606 24.713 2.875 1.00 6.72 124 MET A CA 1
ATOM 1003 C C . MET A 1 124 ? 27.278 23.364 2.922 1.00 7.18 124 MET A C 1
ATOM 1004 O O . MET A 1 124 ? 26.643 22.306 2.771 1.00 8.31 124 MET A O 1
ATOM 1009 N N . ALA A 1 125 ? 28.577 23.327 3.023 1.00 6.26 125 ALA A N 1
ATOM 1010 C CA . ALA A 1 125 ? 29.265 22.050 3.063 1.00 7.04 125 ALA A CA 1
ATOM 1011 C C . ALA A 1 125 ? 30.460 22.172 4.042 1.00 6.50 125 ALA A C 1
ATOM 1012 O O . ALA A 1 125 ? 31.177 23.222 4.048 1.00 6.87 125 ALA A O 1
ATOM 1014 N N . ALA A 1 126 ? 30.677 21.102 4.787 1.00 6.88 126 ALA A N 1
ATOM 1015 C CA . ALA A 1 126 ? 31.787 21.024 5.685 1.00 6.56 126 ALA A CA 1
ATOM 1016 C C . ALA A 1 126 ? 32.976 20.373 5.015 1.00 7.15 126 ALA A C 1
ATOM 1017 O O . ALA A 1 126 ? 32.902 19.167 4.634 1.00 7.85 126 ALA A O 1
ATOM 1019 N N . VAL A 1 127 ? 34.023 21.108 4.748 1.00 6.09 127 VAL A N 1
ATOM 1020 C CA . VAL A 1 127 ? 35.225 20.596 4.088 1.00 6.14 127 VAL A CA 1
ATOM 1021 C C . VAL A 1 127 ? 36.180 20.136 5.211 1.00 6.22 127 VAL A C 1
ATOM 1022 O O . VAL A 1 127 ? 36.503 20.929 6.149 1.00 5.90 127 VAL A O 1
ATOM 1026 N N . MET A 1 128 ? 36.682 18.902 5.096 1.00 7.78 128 MET A N 1
ATOM 1027 C CA . MET A 1 128 ? 37.597 18.399 6.117 1.00 7.79 128 MET A CA 1
ATOM 1028 C C . MET A 1 128 ? 38.992 18.246 5.505 1.00 7.40 128 MET A C 1
ATOM 1029 O O . MET A 1 128 ? 39.116 17.541 4.453 1.00 9.36 128 MET A O 1
ATOM 1034 N N . GLY A 1 129 ? 40.000 18.823 6.080 1.00 7.23 129 GLY A N 1
ATOM 1035 C CA . GLY A 1 129 ? 41.386 18.603 5.754 1.00 7.19 129 GLY A CA 1
ATOM 1036 C C . GLY A 1 129 ? 42.250 19.804 5.457 1.00 7.22 129 GLY A C 1
ATOM 1037 O O . GLY A 1 129 ? 43.447 19.734 5.459 1.00 9.09 129 GLY A O 1
ATOM 1038 N N . LEU A 1 130 ? 41.555 20.964 5.192 1.00 6.77 130 LEU A N 1
ATOM 1039 C CA . LEU A 1 130 ? 42.249 22.242 4.974 1.00 6.92 130 LEU A CA 1
ATOM 1040 C C . LEU A 1 130 ? 41.993 23.233 6.079 1.00 6.90 130 LEU A C 1
ATOM 1041 O O . LEU A 1 130 ? 40.949 23.203 6.758 1.00 7.56 130 LEU A O 1
ATOM 1046 N N . ASN A 1 131 ? 42.995 24.070 6.317 1.00 6.61 131 ASN A N 1
ATOM 1047 C CA . ASN A 1 131 ? 42.790 25.126 7.356 1.00 7.35 131 ASN A CA 1
ATOM 1048 C C . ASN A 1 131 ? 42.131 26.347 6.694 1.00 6.40 131 ASN A C 1
ATOM 1049 O O . ASN A 1 131 ? 41.846 26.383 5.468 1.00 5.98 131 ASN A O 1
ATOM 1054 N N . GLU A 1 132 ? 41.747 27.301 7.526 1.00 6.37 132 GLU A N 1
ATOM 1055 C CA . GLU A 1 132 ? 41.041 28.464 7.047 1.00 6.32 132 GLU A CA 1
ATOM 1056 C C . GLU A 1 132 ? 41.747 29.165 5.862 1.00 6.00 132 GLU A C 1
ATOM 1057 O O . GLU A 1 132 ? 41.066 29.526 4.860 1.00 6.51 132 GLU A O 1
ATOM 1063 N N . GLU A 1 133 ? 43.032 29.449 6.075 1.00 7.13 133 GLU A N 1
ATOM 1064 C CA . GLU A 1 133 ? 43.750 30.163 5.024 1.00 7.95 133 GLU A CA 1
ATOM 1065 C C . GLU A 1 133 ? 43.799 29.322 3.765 1.00 7.33 133 GLU A C 1
ATOM 1066 O O . GLU A 1 133 ? 4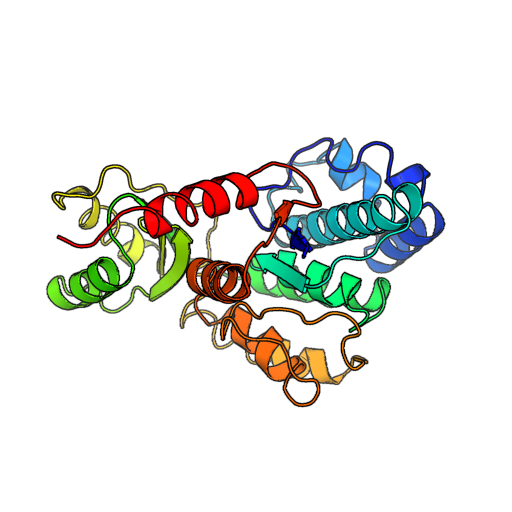3.695 29.931 2.658 1.00 8.42 133 GLU A O 1
ATOM 1072 N N . GLN A 1 134 ? 43.953 28.024 3.843 1.00 6.99 134 GLN A N 1
ATOM 1073 C CA . GLN A 1 134 ? 44.002 27.203 2.635 1.00 6.77 134 GLN A CA 1
ATOM 1074 C C . GLN A 1 134 ? 42.667 27.201 1.928 1.00 6.67 134 GLN A C 1
ATOM 1075 O O . GLN A 1 134 ? 42.607 27.274 0.694 1.00 6.91 134 GLN A O 1
ATOM 1081 N N . VAL A 1 135 ? 41.527 27.215 2.633 1.00 6.24 135 VAL A N 1
ATOM 1082 C CA . VAL A 1 135 ? 40.252 27.258 1.946 1.00 5.99 135 VAL A CA 1
ATOM 1083 C C . VAL A 1 135 ? 40.120 28.656 1.320 1.00 6.25 135 VAL A C 1
ATOM 1084 O O . VAL A 1 135 ? 39.673 28.729 0.180 1.00 6.92 135 VAL A O 1
ATOM 1088 N N . ALA A 1 136 ? 40.463 29.736 2.051 1.00 6.14 136 ALA A N 1
ATOM 1089 C CA . ALA A 1 136 ? 40.345 31.094 1.431 1.00 6.44 136 ALA A CA 1
ATOM 1090 C C . ALA A 1 136 ? 41.194 31.177 0.145 1.00 6.63 136 ALA A C 1
ATOM 1091 O O . ALA A 1 136 ? 40.728 31.713 -0.844 1.00 8.13 136 ALA A O 1
ATOM 1093 N N . LYS A 1 137 ? 42.392 30.648 0.218 1.00 7.03 137 LYS A N 1
ATOM 1094 C CA . LYS A 1 137 ? 43.291 30.730 -1.011 1.00 6.45 137 LYS A CA 1
ATOM 1095 C C . LYS A 1 137 ? 42.728 29.904 -2.087 1.00 6.63 137 LYS A C 1
ATOM 1096 O O . LYS A 1 137 ? 42.823 30.312 -3.268 1.00 6.84 137 LYS A O 1
ATOM 1102 N N . ALA A 1 138 ? 42.124 28.735 -1.820 1.00 5.79 138 ALA A N 1
ATOM 1103 C CA . ALA A 1 138 ? 41.541 27.912 -2.869 1.00 5.70 138 ALA A CA 1
ATOM 1104 C C . ALA A 1 138 ? 40.331 28.558 -3.531 1.00 5.99 138 ALA A C 1
ATOM 1105 O O . ALA A 1 138 ? 40.121 28.451 -4.718 1.00 6.38 138 ALA A O 1
ATOM 1107 N N . LEU A 1 139 ? 39.474 29.246 -2.745 1.00 6.31 139 LEU A N 1
ATOM 1108 C CA . LEU A 1 139 ? 38.306 29.892 -3.328 1.00 6.46 139 LEU A CA 1
ATOM 1109 C C . LEU A 1 139 ? 38.831 30.947 -4.323 1.00 5.85 139 LEU A C 1
ATOM 1110 O O . LEU A 1 139 ? 38.193 31.190 -5.341 1.00 6.67 139 LEU A O 1
ATOM 1115 N N . LYS A 1 140 ? 39.888 31.616 -3.980 1.00 5.95 140 LYS A N 1
ATOM 1116 C CA . LYS A 1 140 ? 40.508 32.615 -4.917 1.00 6.93 140 LYS A CA 1
ATOM 1117 C C . LYS A 1 140 ? 41.143 31.890 -6.104 1.00 6.33 140 LYS A C 1
ATOM 1118 O O . LYS A 1 140 ? 40.820 32.281 -7.262 1.00 7.65 140 LYS A O 1
ATOM 1124 N N . GLU A 1 141 ? 41.983 30.892 -5.890 1.00 6.60 141 GLU A N 1
ATOM 1125 C CA . GLU A 1 141 ? 42.734 30.255 -7.008 1.00 6.52 141 GLU A CA 1
ATOM 1126 C C . GLU A 1 141 ? 41.793 29.633 -8.004 1.00 7.24 141 GLU A C 1
ATOM 1127 O O . GLU A 1 141 ? 42.029 29.735 -9.172 1.00 7.83 141 GLU A O 1
ATOM 1133 N N . TYR A 1 142 ? 40.730 28.977 -7.565 1.00 7.09 142 TYR A N 1
ATOM 1134 C CA . TYR A 1 142 ? 39.866 28.237 -8.381 1.00 7.32 142 TYR A CA 1
ATOM 1135 C C . TYR A 1 142 ? 38.595 28.928 -8.745 1.00 6.53 142 TYR A C 1
ATOM 1136 O O . TYR A 1 142 ? 37.673 28.319 -9.268 1.00 8.21 142 TYR A O 1
ATOM 1145 N N . HIS A 1 143 ? 38.550 30.256 -8.564 1.00 7.03 143 HIS A N 1
ATOM 1146 C CA . HIS A 1 143 ? 37.432 31.066 -9.126 1.00 7.59 143 HIS A CA 1
ATOM 1147 C C . HIS A 1 143 ? 36.057 30.705 -8.563 1.00 7.69 143 HIS A C 1
ATOM 1148 O O . HIS A 1 143 ? 34.998 30.854 -9.195 1.00 8.59 143 HIS A O 1
ATOM 1155 N N . LEU A 1 144 ? 36.069 30.228 -7.323 1.00 7.45 144 LEU A N 1
ATOM 1156 C CA . LEU A 1 144 ? 34.835 30.019 -6.580 1.00 8.45 144 LEU A CA 1
ATOM 1157 C C . LEU A 1 144 ? 34.539 31.318 -5.847 1.00 8.22 144 LEU A C 1
ATOM 1158 O O . LEU A 1 144 ? 34.552 31.370 -4.617 1.00 8.56 144 LEU A O 1
ATOM 1163 N N . HIS A 1 145 ? 34.288 32.372 -6.618 1.00 8.54 145 HIS A N 1
ATOM 1164 C CA . HIS A 1 145 ? 34.240 33.697 -6.092 1.00 9.55 145 HIS A CA 1
ATOM 1165 C C . HIS A 1 145 ? 32.892 34.083 -5.400 1.00 9.25 145 HIS A C 1
ATOM 1166 O O . HIS A 1 145 ? 32.828 35.176 -4.806 1.00 10.07 145 HIS A O 1
ATOM 1173 N N . ASP A 1 146 ? 31.877 33.230 -5.496 1.00 9.23 146 ASP A N 1
ATOM 1174 C CA . ASP A 1 146 ? 30.575 33.517 -4.906 1.00 9.67 146 ASP A CA 1
ATOM 1175 C C . ASP A 1 146 ? 30.296 32.604 -3.718 1.00 10.11 146 ASP A C 1
ATOM 1176 O O . ASP A 1 146 ? 29.147 32.425 -3.313 1.00 12.67 146 ASP A O 1
ATOM 1181 N N . VAL A 1 147 ? 31.358 32.030 -3.164 1.00 8.83 147 VAL A N 1
ATOM 1182 C CA . VAL A 1 147 ? 31.243 31.125 -2.013 1.00 7.63 147 VAL A CA 1
ATOM 1183 C C . VAL A 1 147 ? 31.961 31.784 -0.877 1.00 7.28 147 VAL A C 1
ATOM 1184 O O . VAL A 1 147 ? 33.083 32.355 -1.012 1.00 8.82 147 VAL A O 1
ATOM 1188 N N . ASP A 1 148 ? 31.357 31.765 0.305 1.00 5.69 148 ASP A N 1
ATOM 1189 C CA . ASP A 1 148 ? 31.972 32.316 1.516 1.00 6.03 148 ASP A CA 1
ATOM 1190 C C . ASP A 1 148 ? 32.389 31.273 2.566 1.00 5.43 148 ASP A C 1
ATOM 1191 O O . ASP A 1 148 ? 31.732 30.227 2.629 1.00 6.15 148 ASP A O 1
ATOM 1196 N N . ILE A 1 149 ? 33.374 31.546 3.400 1.00 5.61 149 ILE A N 1
ATOM 1197 C CA . ILE A 1 149 ? 33.630 30.752 4.615 1.00 5.43 149 ILE A CA 1
ATOM 1198 C C . ILE A 1 149 ? 32.599 31.185 5.644 1.00 5.87 149 ILE A C 1
ATOM 1199 O O . ILE A 1 149 ? 32.525 32.382 6.047 1.00 6.91 149 ILE A O 1
ATOM 1204 N N . ALA A 1 150 ? 31.791 30.237 6.095 1.00 4.84 150 ALA A N 1
ATOM 1205 C CA . ALA A 1 150 ? 30.679 30.430 7.048 1.00 5.04 150 ALA A CA 1
ATOM 1206 C C . ALA A 1 150 ? 31.058 29.979 8.467 1.00 4.77 150 ALA A C 1
ATOM 1207 O O . ALA A 1 150 ? 30.486 30.557 9.412 1.00 4.64 150 ALA A O 1
ATOM 1209 N N . ASN A 1 151 ? 31.856 28.906 8.637 1.00 4.16 151 ASN A N 1
ATOM 1210 C CA . ASN A 1 151 ? 32.293 28.541 9.994 1.00 4.28 151 ASN A CA 1
ATOM 1211 C C . ASN A 1 151 ? 33.723 28.142 9.952 1.00 4.21 151 ASN A C 1
ATOM 1212 O O . ASN A 1 151 ? 34.161 27.474 8.996 1.00 4.80 151 ASN A O 1
ATOM 1217 N N . VAL A 1 152 ? 34.489 28.491 10.977 1.00 4.49 152 VAL A N 1
ATOM 1218 C CA . VAL A 1 152 ? 35.861 27.988 11.175 1.00 4.48 152 VAL A CA 1
ATOM 1219 C C . VAL A 1 152 ? 35.776 27.159 12.474 1.00 4.14 152 VAL A C 1
ATOM 1220 O O . VAL A 1 152 ? 35.749 27.717 13.598 1.00 4.78 152 VAL A O 1
ATOM 1224 N N . ASN A 1 153 ? 35.570 25.820 12.346 1.00 4.23 153 ASN A N 1
ATOM 1225 C CA . ASN A 1 153 ? 35.134 24.956 13.446 1.00 4.07 153 ASN A CA 1
ATOM 1226 C C . ASN A 1 153 ? 36.186 24.185 14.159 1.00 4.54 153 ASN A C 1
ATOM 1227 O O . ASN A 1 153 ? 36.121 24.029 15.394 1.00 5.30 153 ASN A O 1
ATOM 1232 N N . ALA A 1 154 ? 37.193 23.743 13.422 1.00 4.99 154 ALA A N 1
ATOM 1233 C CA . ALA A 1 154 ? 38.336 23.057 14.034 1.00 5.52 154 ALA A CA 1
ATOM 1234 C C . ALA A 1 154 ? 39.504 23.361 13.155 1.00 5.65 154 ALA A C 1
ATOM 1235 O O . ALA A 1 154 ? 39.302 23.959 12.065 1.00 6.50 154 ALA A O 1
ATOM 1237 N N . PRO A 1 155 ? 40.766 23.017 13.501 1.00 6.53 155 PRO A N 1
ATOM 1238 C CA . PRO A 1 155 ? 41.923 23.453 12.728 1.00 6.72 155 PRO A CA 1
ATOM 1239 C C . PRO A 1 155 ? 41.808 23.075 11.263 1.00 6.29 155 PRO A C 1
ATOM 1240 O O . PRO A 1 155 ? 42.216 23.845 10.420 1.00 7.65 155 PRO A O 1
ATOM 1244 N N . TYR A 1 156 ? 41.216 21.943 10.944 1.00 5.40 156 TYR A N 1
ATOM 1245 C CA . TYR A 1 156 ? 40.992 21.458 9.589 1.00 6.46 156 TYR A CA 1
ATOM 1246 C C . TYR A 1 156 ? 39.551 21.115 9.249 1.00 6.66 156 TYR A C 1
ATOM 1247 O O . TYR A 1 156 ? 39.240 20.226 8.470 1.00 7.79 156 TYR A O 1
ATOM 1256 N N . GLN A 1 157 ? 38.653 21.937 9.799 1.00 6.02 157 GLN A N 1
ATOM 1257 C CA . GLN A 1 157 ? 37.213 21.757 9.534 1.00 6.24 157 GLN A CA 1
ATOM 1258 C C . GLN A 1 157 ? 36.606 23.108 9.301 1.00 5.61 157 GLN A C 1
ATOM 1259 O O . GLN A 1 157 ? 36.456 23.897 10.256 1.00 5.90 157 GLN A O 1
ATOM 1265 N N . ILE A 1 158 ? 36.263 23.359 8.023 1.00 5.39 158 ILE A N 1
ATOM 1266 C CA . ILE A 1 158 ? 35.794 24.726 7.561 1.00 4.81 158 ILE A CA 1
ATOM 1267 C C . ILE A 1 158 ? 34.486 24.493 6.859 1.00 5.53 158 ILE A C 1
ATOM 1268 O O . ILE A 1 158 ? 34.356 23.539 6.067 1.00 7.59 158 ILE A O 1
ATOM 1273 N N . VAL A 1 159 ? 33.501 25.325 7.101 1.00 5.12 159 VAL A N 1
ATOM 1274 C CA . VAL A 1 159 ? 32.220 25.223 6.386 1.00 4.86 159 VAL A CA 1
ATOM 1275 C C . VAL A 1 159 ? 32.127 26.302 5.384 1.00 5.20 159 VAL A C 1
ATOM 1276 O O . VAL A 1 159 ? 32.368 27.500 5.754 1.00 5.36 159 VAL A O 1
ATOM 1280 N N . ILE A 1 160 ? 31.796 25.997 4.164 1.00 4.64 160 ILE A N 1
ATOM 1281 C CA . ILE A 1 160 ? 31.577 26.989 3.082 1.00 5.32 160 ILE A CA 1
ATOM 1282 C C . ILE A 1 160 ? 30.107 27.096 2.801 1.00 5.37 160 ILE A C 1
ATOM 1283 O O . ILE A 1 160 ? 29.320 26.200 3.121 1.00 5.73 160 ILE A O 1
ATOM 1288 N N . SER A 1 161 ? 29.704 28.249 2.219 1.00 5.40 161 SER A N 1
ATOM 1289 C CA . SER A 1 161 ? 28.242 28.556 2.062 1.00 5.72 161 SER A CA 1
ATOM 1290 C C . SER A 1 161 ? 28.048 29.406 0.805 1.00 6.51 161 SER A C 1
ATOM 1291 O O . SER A 1 161 ? 28.872 30.294 0.489 1.00 7.07 161 SER A O 1
ATOM 1294 N N . GLY A 1 162 ? 26.978 29.137 0.084 1.00 6.23 162 GLY A N 1
ATOM 1295 C CA . GLY A 1 162 ? 26.656 29.970 -1.123 1.00 7.18 162 GLY A CA 1
ATOM 1296 C C . GLY A 1 162 ? 25.456 29.404 -1.817 1.00 7.24 162 GLY A C 1
ATOM 1297 O O . GLY A 1 162 ? 24.721 28.601 -1.292 1.00 7.56 162 GLY A O 1
ATOM 1298 N N . LYS A 1 163 ? 25.229 29.909 -3.058 1.00 8.95 163 LYS A N 1
ATOM 1299 C CA . LYS A 1 163 ? 24.051 29.443 -3.749 1.00 10.19 163 LYS A CA 1
ATOM 1300 C C . LYS A 1 163 ? 24.254 27.987 -4.135 1.00 9.21 163 LYS A C 1
ATOM 1301 O O . LYS A 1 163 ? 25.383 27.483 -4.248 1.00 8.58 163 LYS A O 1
ATOM 1307 N N . LYS A 1 164 ? 23.160 27.247 -4.316 1.00 10.54 164 LYS A N 1
ATOM 1308 C CA . LYS A 1 164 ? 23.207 25.797 -4.379 1.00 11.56 164 LYS A CA 1
ATOM 1309 C C . LYS A 1 164 ? 24.116 25.323 -5.545 1.00 12.83 164 LYS A C 1
ATOM 1310 O O . LYS A 1 164 ? 24.971 24.455 -5.299 1.00 12.72 164 LYS A O 1
ATOM 1316 N N . ASP A 1 165 ? 24.013 25.909 -6.745 1.00 11.44 165 ASP A N 1
ATOM 1317 C CA . ASP A 1 165 ? 24.825 25.385 -7.850 1.00 14.31 165 ASP A CA 1
ATOM 1318 C C . ASP A 1 165 ? 26.301 25.638 -7.589 1.00 12.67 165 ASP A C 1
ATOM 1319 O O . ASP A 1 165 ? 27.169 24.770 -7.822 1.00 12.05 165 ASP A O 1
ATOM 1324 N N . GLU A 1 166 ? 26.607 26.812 -7.085 1.00 10.15 166 GLU A N 1
ATOM 1325 C CA . GLU A 1 166 ? 28.003 27.205 -6.833 1.00 11.06 166 GLU A CA 1
ATOM 1326 C C . GLU A 1 166 ? 28.575 26.335 -5.697 1.00 10.05 166 GLU A C 1
ATOM 1327 O O . GLU A 1 166 ? 29.742 25.944 -5.756 1.00 9.59 166 GLU A O 1
ATOM 1333 N N . ILE A 1 167 ? 27.788 25.966 -4.661 1.00 9.37 167 ILE A N 1
ATOM 1334 C CA . ILE A 1 167 ? 28.310 25.122 -3.588 1.00 10.00 167 ILE A CA 1
ATOM 1335 C C . ILE A 1 167 ? 28.560 23.701 -4.050 1.00 9.64 167 ILE A C 1
ATOM 1336 O O . ILE A 1 167 ? 29.491 23.072 -3.652 1.00 9.42 167 ILE A O 1
ATOM 1341 N N . GLU A 1 168 ? 27.708 23.145 -4.947 1.00 10.12 168 GLU A N 1
ATOM 1342 C CA . GLU A 1 168 ? 27.970 21.800 -5.514 1.00 11.51 168 GLU A CA 1
ATOM 1343 C C . GLU A 1 168 ? 29.257 21.857 -6.360 1.00 9.72 168 GLU A C 1
ATOM 1344 O O . GLU A 1 168 ? 30.049 20.935 -6.186 1.00 10.26 168 GLU A O 1
ATOM 1350 N N . LYS A 1 169 ? 29.514 22.944 -7.121 1.00 9.72 169 LYS A N 1
ATOM 1351 C CA A LYS A 1 169 ? 30.758 22.982 -7.868 0.50 9.50 169 LYS A CA 1
ATOM 1352 C CA B LYS A 1 169 ? 30.739 22.950 -7.865 0.50 10.07 169 LYS A CA 1
ATOM 1353 C C . LYS A 1 169 ? 31.928 23.076 -6.906 1.00 10.32 169 LYS A C 1
ATOM 1354 O O . LYS A 1 169 ? 32.965 22.459 -7.110 1.00 10.68 169 LYS A O 1
ATOM 1365 N N . ALA A 1 170 ? 31.795 23.937 -5.887 1.00 8.54 170 ALA A N 1
ATOM 1366 C CA . ALA A 1 170 ? 32.908 24.131 -5.026 1.00 8.04 170 ALA A CA 1
ATOM 1367 C C . ALA A 1 170 ? 33.191 22.840 -4.266 1.00 8.67 170 ALA A C 1
ATOM 1368 O O . ALA A 1 170 ? 34.365 22.485 -4.062 1.00 8.39 170 ALA A O 1
ATOM 1370 N N . ALA A 1 171 ? 32.167 22.119 -3.773 1.00 7.97 171 ALA A N 1
ATOM 1371 C CA . ALA A 1 171 ? 32.396 20.868 -3.069 1.00 8.27 171 ALA A CA 1
ATOM 1372 C C . ALA A 1 171 ? 33.194 19.889 -3.910 1.00 8.65 171 ALA A C 1
ATOM 1373 O O . ALA A 1 171 ? 34.115 19.193 -3.420 1.00 9.67 171 ALA A O 1
ATOM 1375 N N . SER A 1 172 ? 32.811 19.776 -5.184 1.00 9.36 172 SER A N 1
ATOM 1376 C CA A SER A 1 172 ? 33.488 18.841 -6.046 0.50 9.16 172 SER A CA 1
ATOM 1377 C CA B SER A 1 172 ? 33.479 18.876 -6.106 0.50 10.14 172 SER A CA 1
ATOM 1378 C C . SER A 1 172 ? 34.903 19.272 -6.300 1.00 8.96 172 SER A C 1
ATOM 1379 O O . SER A 1 172 ? 35.805 18.403 -6.350 1.00 10.31 172 SER A O 1
ATOM 1384 N N . LEU A 1 173 ? 35.159 20.558 -6.428 1.00 8.87 173 LEU A N 1
ATOM 1385 C CA . LEU A 1 173 ? 36.542 21.005 -6.512 1.00 8.28 173 LEU A CA 1
ATOM 1386 C C . LEU A 1 173 ? 37.339 20.626 -5.273 1.00 8.07 173 LEU A C 1
ATOM 1387 O O . LEU A 1 173 ? 38.448 20.050 -5.339 1.00 7.80 173 LEU A O 1
ATOM 1392 N N . PHE A 1 174 ? 36.781 20.888 -4.084 1.00 7.59 174 PHE A N 1
ATOM 1393 C CA . PHE A 1 174 ? 37.515 20.546 -2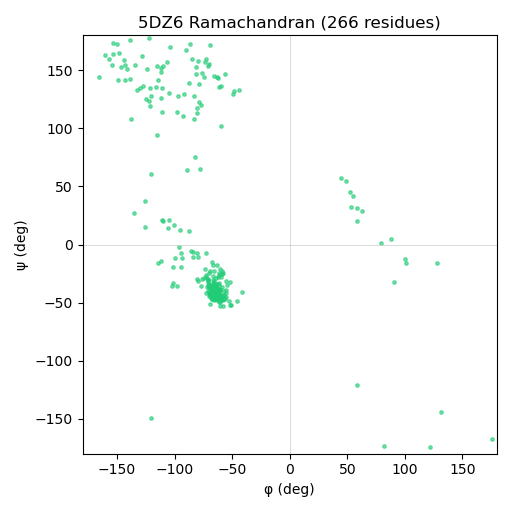.902 1.00 6.78 174 PHE A CA 1
ATOM 1394 C C . PHE A 1 174 ? 37.810 19.068 -2.784 1.00 7.17 174 PHE A C 1
ATOM 1395 O O . PHE A 1 174 ? 38.854 18.705 -2.280 1.00 7.21 174 PHE A O 1
ATOM 1403 N N . GLU A 1 175 ? 36.896 18.201 -3.248 1.00 7.85 175 GLU A N 1
ATOM 1404 C CA . GLU A 1 175 ? 37.120 16.751 -3.195 1.00 10.02 175 GLU A CA 1
ATOM 1405 C C . GLU A 1 175 ? 38.340 16.393 -4.010 1.00 9.94 175 GLU A C 1
ATOM 1406 O O . GLU A 1 175 ? 38.947 15.371 -3.659 1.00 14.71 175 GLU A O 1
ATOM 1412 N N . THR A 1 176 ? 38.734 17.203 -4.998 1.00 8.99 176 THR A N 1
ATOM 1413 C CA . THR A 1 176 ? 39.986 16.876 -5.786 1.00 11.01 176 THR A CA 1
ATOM 1414 C C . THR A 1 176 ? 41.249 17.361 -5.094 1.00 12.63 176 THR A C 1
ATOM 1415 O O . THR A 1 176 ? 42.418 17.092 -5.596 1.00 14.39 176 THR A O 1
ATOM 1419 N N . MET A 1 177 ? 41.150 18.101 -3.991 1.00 10.69 177 MET A N 1
ATOM 1420 C CA . MET A 1 177 ? 42.396 18.604 -3.394 1.00 12.45 177 MET A CA 1
ATOM 1421 C C . MET A 1 177 ? 43.074 17.606 -2.546 1.00 11.32 177 MET A C 1
ATOM 1422 O O . MET A 1 177 ? 42.457 16.778 -1.859 1.00 11.82 177 MET A O 1
ATOM 1427 N N . THR A 1 178 ? 44.427 17.726 -2.603 1.00 11.95 178 THR A N 1
ATOM 1428 C CA . THR A 1 178 ? 45.235 16.656 -1.976 1.00 14.96 178 THR A CA 1
ATOM 1429 C C . THR A 1 178 ? 44.890 16.300 -0.449 1.00 12.99 178 THR A C 1
ATOM 1430 O O . THR A 1 178 ? 44.730 15.168 -0.065 1.00 15.30 178 THR A O 1
ATOM 1434 N N . GLU A 1 179 ? 44.776 17.274 0.439 1.00 15.06 179 GLU A N 1
ATOM 1435 C CA . GLU A 1 179 ? 44.526 17.136 1.807 1.00 14.08 179 GLU A CA 1
ATOM 1436 C C . GLU A 1 179 ? 43.074 17.029 2.182 1.00 12.10 179 GLU A C 1
ATOM 1437 O O . GLU A 1 179 ? 42.806 16.780 3.396 1.00 12.72 179 GLU A O 1
ATOM 1443 N N . VAL A 1 180 ? 42.120 17.187 1.246 1.00 10.89 180 VAL A N 1
ATOM 1444 C CA . VAL A 1 180 ? 40.695 17.048 1.610 1.00 10.54 180 VAL A CA 1
ATOM 1445 C C . VAL A 1 180 ? 40.304 15.580 1.705 1.00 14.98 180 VAL A C 1
ATOM 1446 O O . VAL A 1 180 ? 40.354 14.836 0.685 1.00 14.43 180 VAL A O 1
ATOM 1450 N N . THR A 1 181 ? 39.802 15.167 2.849 1.00 12.98 181 THR A N 1
ATOM 1451 C CA . THR A 1 181 ? 39.462 13.779 3.084 1.00 15.73 181 THR A CA 1
ATOM 1452 C C . THR A 1 181 ? 37.920 13.563 2.957 1.00 17.05 181 THR A C 1
ATOM 1453 O O . THR A 1 181 ? 37.473 12.389 2.779 1.00 20.63 181 THR A O 1
ATOM 1457 N N . MET A 1 182 ? 37.075 14.632 3.055 1.00 12.34 182 MET A N 1
ATOM 1458 C CA . MET A 1 182 ? 35.628 14.482 3.015 1.00 12.19 182 MET A CA 1
ATOM 1459 C C . MET A 1 182 ? 35.069 15.899 2.789 1.00 10.88 182 MET A C 1
ATOM 1460 O O . MET A 1 182 ? 35.607 16.863 3.361 1.00 9.84 182 MET A O 1
ATOM 1465 N N . VAL A 1 183 ? 34.007 15.990 2.045 1.00 9.77 183 VAL A N 1
ATOM 1466 C CA . VAL A 1 183 ? 33.208 17.191 1.970 1.00 9.69 183 VAL A CA 1
ATOM 1467 C C . VAL A 1 183 ? 31.782 16.740 2.258 1.00 11.03 183 VAL A C 1
ATOM 1468 O O . VAL A 1 183 ? 31.164 15.964 1.450 1.00 14.27 183 VAL A O 1
ATOM 1472 N N A LEU A 1 184 ? 31.253 17.224 3.356 0.50 9.46 184 LEU A N 1
ATOM 1473 N N B LEU A 1 184 ? 31.243 17.238 3.346 0.50 9.45 184 LEU A N 1
ATOM 1474 C CA A LEU A 1 184 ? 29.900 16.804 3.735 0.50 10.56 184 LEU A CA 1
ATOM 1475 C CA B LEU A 1 184 ? 29.917 16.774 3.793 0.50 10.43 184 LEU A CA 1
ATOM 1476 C C A LEU A 1 184 ? 28.879 17.899 3.510 0.50 10.75 184 LEU A C 1
ATOM 1477 C C B LEU A 1 184 ? 28.842 17.837 3.653 0.50 10.63 184 LEU A C 1
ATOM 1478 O O A LEU A 1 184 ? 29.017 18.975 4.012 0.50 8.89 184 LEU A O 1
ATOM 1479 O O B LEU A 1 184 ? 28.932 18.851 4.370 0.50 8.67 184 LEU A O 1
ATOM 1488 N N . PRO A 1 185 ? 27.834 17.650 2.764 1.00 9.88 185 PRO A N 1
ATOM 1489 C CA . PRO A 1 185 ? 26.751 18.652 2.600 1.00 10.71 185 PRO A CA 1
ATOM 1490 C C . PRO A 1 185 ? 25.980 18.794 3.892 1.00 11.17 185 PRO A C 1
ATOM 1491 O O . PRO A 1 185 ? 25.621 17.780 4.508 1.00 12.80 185 PRO A O 1
ATOM 1495 N N . LEU A 1 186 ? 25.737 19.993 4.374 1.00 9.33 186 LEU A N 1
ATOM 1496 C CA . LEU A 1 186 ? 24.897 20.226 5.550 1.00 9.99 186 LEU A CA 1
ATOM 1497 C C . LEU A 1 186 ? 23.414 20.210 5.187 1.00 9.73 186 LEU A C 1
ATOM 1498 O O . LEU A 1 186 ? 23.058 20.524 4.065 1.00 9.85 186 LEU A O 1
ATOM 1503 N N . ASN A 1 187 ? 22.622 19.849 6.193 1.00 10.34 187 ASN A N 1
ATOM 1504 C CA . ASN A 1 187 ? 21.161 19.791 6.047 1.00 12.83 187 ASN A CA 1
ATOM 1505 C C . ASN A 1 187 ? 20.420 21.115 6.094 1.00 11.00 187 ASN A C 1
ATOM 1506 O O . ASN A 1 187 ? 19.747 21.416 7.059 1.00 13.71 187 ASN A O 1
ATOM 1511 N N . VAL A 1 188 ? 20.706 21.941 5.09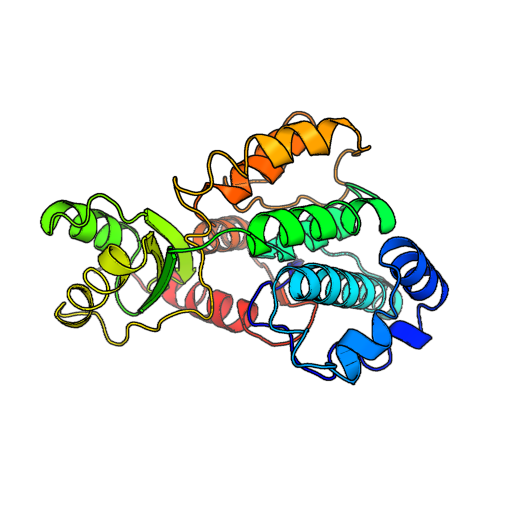4 1.00 9.91 188 VAL A N 1
ATOM 1512 C CA . VAL A 1 188 ? 20.171 23.334 4.981 1.00 10.42 188 VAL A CA 1
ATOM 1513 C C . VAL A 1 188 ? 19.912 23.644 3.541 1.00 11.86 188 VAL A C 1
ATOM 1514 O O . VAL A 1 188 ? 20.553 23.031 2.657 1.00 13.06 188 VAL A O 1
ATOM 1518 N N . SER A 1 189 ? 19.053 24.631 3.333 1.00 12.09 189 SER A N 1
ATOM 1519 C CA . SER A 1 189 ? 18.750 25.072 1.983 1.00 13.03 189 SER A CA 1
ATOM 1520 C C . SER A 1 189 ? 18.968 26.559 1.813 1.00 11.62 189 SER A C 1
ATOM 1521 O O . SER A 1 189 ? 18.505 27.189 0.843 1.00 11.18 189 SER A O 1
ATOM 1524 N N . GLY A 1 190 ? 19.674 27.160 2.784 1.00 10.26 190 GLY A N 1
ATOM 1525 C CA . GLY A 1 190 ? 20.100 28.545 2.709 1.00 9.25 190 GLY A CA 1
ATOM 1526 C C . GLY A 1 190 ? 21.585 28.669 2.873 1.00 8.85 190 GLY A C 1
ATOM 1527 O O . GLY A 1 190 ? 22.270 27.833 3.488 1.00 9.19 190 GLY A O 1
ATOM 1528 N N . ALA A 1 191 ? 22.110 29.707 2.248 1.00 7.81 191 ALA A N 1
ATOM 1529 C CA . ALA A 1 191 ? 23.513 30.039 2.382 1.00 7.39 191 ALA A CA 1
ATOM 1530 C C . ALA A 1 191 ? 23.740 30.848 3.698 1.00 6.69 191 ALA A C 1
ATOM 1531 O O . ALA A 1 191 ? 23.989 32.052 3.690 1.00 8.04 191 ALA A O 1
ATOM 1533 N N . PHE A 1 192 ? 23.711 30.152 4.824 1.00 5.92 192 PHE A N 1
ATOM 1534 C CA . PHE A 1 192 ? 23.775 30.816 6.114 1.00 5.82 192 PHE A CA 1
ATOM 1535 C C . PHE A 1 192 ? 25.200 31.310 6.348 1.00 5.53 192 PHE A C 1
ATOM 1536 O O . PHE A 1 192 ? 26.205 30.836 5.768 1.00 6.36 192 PHE A O 1
ATOM 1544 N N . HIS A 1 193 ? 25.327 32.311 7.210 1.00 5.52 193 HIS A N 1
ATOM 1545 C CA . HIS A 1 193 ? 26.636 32.877 7.500 1.00 5.32 193 HIS A CA 1
ATOM 1546 C C . HIS A 1 193 ? 27.401 33.194 6.241 1.00 6.75 193 HIS A C 1
ATOM 1547 O O . HIS A 1 193 ? 28.546 32.730 6.046 1.00 8.85 193 HIS A O 1
ATOM 1554 N N . SER A 1 194 ? 26.779 33.987 5.376 1.00 6.96 194 SER A N 1
ATOM 1555 C CA . SER A 1 194 ? 27.372 34.444 4.076 1.00 7.10 194 SER A CA 1
ATOM 1556 C C . SER A 1 194 ? 26.783 35.758 3.649 1.00 6.91 194 SER A C 1
ATOM 1557 O O . SER A 1 194 ? 25.866 36.276 4.328 1.00 7.35 194 SER A O 1
ATOM 1560 N N . ARG A 1 195 ? 27.391 36.262 2.568 1.00 8.12 195 ARG A N 1
ATOM 1561 C CA . ARG A 1 195 ? 26.893 37.583 2.041 1.00 8.40 195 ARG A CA 1
ATOM 1562 C C . ARG A 1 195 ? 25.426 37.497 1.661 1.00 8.83 195 ARG A C 1
ATOM 1563 O O . ARG A 1 195 ? 24.767 38.538 1.537 1.00 9.71 195 ARG A O 1
ATOM 1571 N N . TYR A 1 196 ? 24.883 36.311 1.383 1.00 7.48 196 TYR A N 1
ATOM 1572 C CA . TYR A 1 196 ? 23.472 36.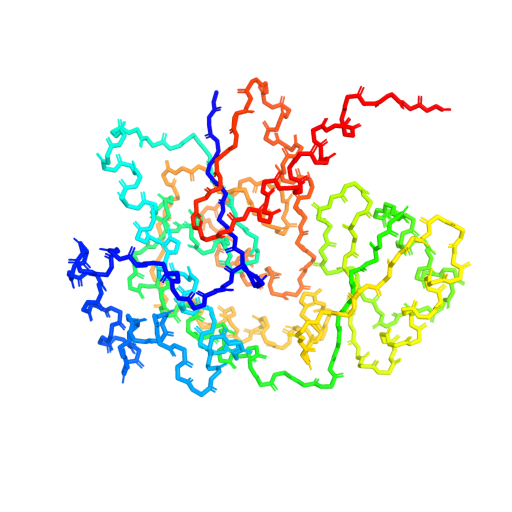174 0.973 1.00 8.58 196 TYR A CA 1
ATOM 1573 C C . TYR A 1 196 ? 22.536 36.393 2.121 1.00 7.93 196 TYR A C 1
ATOM 1574 O O . TYR A 1 196 ? 21.306 36.476 1.872 1.00 10.15 196 TYR A O 1
ATOM 1583 N N . MET A 1 197 ? 23.080 36.523 3.340 1.00 7.49 197 MET A N 1
ATOM 1584 C CA . MET A 1 197 ? 22.287 36.855 4.481 1.00 7.88 197 MET A CA 1
ATOM 1585 C C . MET A 1 197 ? 22.244 38.338 4.842 1.00 7.56 197 MET A C 1
ATOM 1586 O O . MET A 1 197 ? 21.703 38.716 5.882 1.00 7.96 197 MET A O 1
ATOM 1591 N N . ASN A 1 198 ? 22.716 39.160 3.928 1.00 7.37 198 ASN A N 1
ATOM 1592 C CA . ASN A 1 198 ? 22.781 40.573 4.291 1.00 8.61 198 ASN A CA 1
ATOM 1593 C C . ASN A 1 198 ? 21.404 41.176 4.515 1.00 9.68 198 ASN A C 1
ATOM 1594 O O . ASN A 1 198 ? 21.241 41.952 5.495 1.00 9.11 198 ASN A O 1
ATOM 1599 N N . LYS A 1 199 ? 20.378 40.843 3.720 1.00 9.90 199 LYS A N 1
ATOM 1600 C CA . LYS A 1 199 ? 19.069 41.424 3.916 1.00 10.68 199 LYS A CA 1
ATOM 1601 C C . LYS A 1 199 ? 18.458 40.913 5.199 1.00 9.29 199 LYS A C 1
ATOM 1602 O O . LYS A 1 199 ? 17.935 41.710 5.991 1.00 10.05 199 LYS A O 1
ATOM 1608 N N . ALA A 1 200 ? 18.578 39.629 5.481 1.00 8.28 200 ALA A N 1
ATOM 1609 C CA . ALA A 1 200 ? 18.084 39.070 6.751 1.00 8.42 200 ALA A CA 1
ATOM 1610 C C . ALA A 1 200 ? 18.787 39.715 7.959 1.00 8.58 200 ALA A C 1
ATOM 1611 O O . ALA A 1 200 ? 18.073 40.062 8.951 1.00 8.59 200 ALA A O 1
ATOM 1613 N N . LYS A 1 201 ? 20.072 39.979 7.892 1.00 8.03 201 LYS A N 1
ATOM 1614 C CA A LYS A 1 201 ? 20.739 40.624 8.975 0.50 7.67 201 LYS A CA 1
ATOM 1615 C CA B LYS A 1 201 ? 20.792 40.684 8.960 0.50 7.60 201 LYS A CA 1
ATOM 1616 C C . LYS A 1 201 ? 20.218 42.043 9.177 1.00 7.94 201 LYS A C 1
ATOM 1617 O O . LYS A 1 201 ? 20.005 42.457 10.341 1.00 7.17 201 LYS A O 1
ATOM 1628 N N . GLU A 1 202 ? 19.960 42.763 8.075 1.00 9.06 202 GLU A N 1
ATOM 1629 C CA . GLU A 1 202 ? 19.427 44.162 8.235 1.00 9.12 202 GLU A CA 1
ATOM 1630 C C . GLU A 1 202 ? 18.081 44.087 8.854 1.00 7.52 202 GLU A C 1
ATOM 1631 O O . GLU A 1 202 ? 17.740 44.888 9.766 1.00 9.55 202 GLU A O 1
ATOM 1637 N N . GLU A 1 203 ? 17.193 43.203 8.451 1.00 6.94 203 GLU A N 1
ATOM 1638 C CA . GLU A 1 203 ? 15.884 43.076 9.074 1.00 8.39 203 GLU A CA 1
ATOM 1639 C C . GLU A 1 203 ? 15.971 42.706 10.545 1.00 7.27 203 GLU A C 1
ATOM 1640 O O . GLU A 1 203 ? 15.247 43.204 11.391 1.00 9.78 203 GLU A O 1
ATOM 1646 N N . PHE A 1 204 ? 16.849 41.782 10.881 1.00 6.96 204 PHE A N 1
ATOM 1647 C CA . PHE A 1 204 ? 16.966 41.306 12.241 1.00 7.37 204 PHE A CA 1
ATOM 1648 C C . PHE A 1 204 ? 17.529 42.413 13.118 1.00 6.47 204 PHE A C 1
ATOM 1649 O O . PHE A 1 204 ? 17.063 42.593 14.263 1.00 6.46 204 PHE A O 1
ATOM 1657 N N . GLU A 1 205 ? 18.493 43.169 12.603 1.00 6.95 205 GLU A N 1
ATOM 1658 C CA . GLU A 1 205 ? 19.070 44.279 13.355 1.00 7.02 205 GLU A CA 1
ATOM 1659 C C . GLU A 1 205 ? 17.997 45.274 13.800 1.00 7.93 205 GLU A C 1
ATOM 1660 O O . GLU A 1 205 ? 17.976 45.706 14.952 1.00 8.77 205 GLU A O 1
ATOM 1666 N N . GLU A 1 206 ? 17.118 45.649 12.876 1.00 8.76 206 GLU A N 1
ATOM 1667 C CA . GLU A 1 206 ? 16.051 46.596 13.184 1.00 11.63 206 GLU A CA 1
ATOM 1668 C C . GLU A 1 206 ? 15.117 46.019 14.240 1.00 10.13 206 GLU A C 1
ATOM 1669 O O . GLU A 1 206 ? 14.696 46.714 15.165 1.00 11.25 206 GLU A O 1
ATOM 1675 N N . PHE A 1 207 ? 14.803 44.737 14.092 1.00 9.06 207 PHE A N 1
ATOM 1676 C CA . PHE A 1 207 ? 13.952 44.029 15.027 1.00 8.43 207 PHE A CA 1
ATOM 1677 C C . PHE A 1 207 ? 14.513 44.082 16.475 1.00 8.66 207 PHE A C 1
ATOM 1678 O O . PHE A 1 207 ? 13.784 44.333 17.397 1.00 7.94 207 PHE A O 1
ATOM 1686 N N . LEU A 1 208 ? 15.842 43.955 16.619 1.00 6.89 208 LEU A N 1
ATOM 1687 C CA . LEU A 1 208 ? 16.425 43.923 17.935 1.00 7.65 208 LEU A CA 1
ATOM 1688 C C . LEU A 1 208 ? 16.279 45.211 18.705 1.00 7.89 208 LEU A C 1
ATOM 1689 O O . LEU A 1 208 ? 16.241 45.179 19.938 1.00 7.40 208 LEU A O 1
ATOM 1694 N N . HIS A 1 209 ? 16.084 46.341 17.986 1.00 8.28 209 HIS A N 1
ATOM 1695 C CA . HIS A 1 209 ? 15.977 47.600 18.706 1.00 7.98 209 HIS A CA 1
ATOM 1696 C C . HIS A 1 209 ? 14.732 47.746 19.586 1.00 8.70 209 HIS A C 1
ATOM 1697 O O . HIS A 1 209 ? 14.783 48.573 20.526 1.00 9.65 209 HIS A O 1
ATOM 1704 N N . ALA A 1 210 ? 13.725 46.912 19.409 1.00 8.47 210 ALA A N 1
ATOM 1705 C CA . ALA A 1 210 ? 12.584 46.940 20.288 1.00 8.90 210 ALA A CA 1
ATOM 1706 C C . ALA A 1 210 ? 12.801 46.235 21.622 1.00 9.96 210 ALA A C 1
ATOM 1707 O O . ALA A 1 210 ? 11.950 46.481 22.558 1.00 12.68 210 ALA A O 1
ATOM 1709 N N . PHE A 1 211 ? 13.888 45.485 21.806 1.00 8.38 211 PHE A N 1
ATOM 1710 C CA . PHE A 1 211 ? 14.058 44.638 22.993 1.00 8.71 211 PHE A CA 1
ATOM 1711 C C . PHE A 1 211 ? 15.010 45.226 23.957 1.00 8.47 211 PHE A C 1
ATOM 1712 O O . PHE A 1 211 ? 15.688 46.214 23.709 1.00 10.63 211 PHE A O 1
ATOM 1720 N N . TYR A 1 212 ? 15.017 44.596 25.119 1.00 10.37 212 TYR A N 1
ATOM 1721 C CA A TYR A 1 212 ? 15.749 45.168 26.216 0.50 9.59 212 TYR A CA 1
ATOM 1722 C CA B TYR A 1 212 ? 15.697 45.068 26.303 0.50 10.09 212 TYR A CA 1
ATOM 1723 C C . TYR A 1 212 ? 16.943 44.263 26.593 1.00 10.09 212 TYR A C 1
ATOM 1724 O O . TYR A 1 212 ? 16.782 43.066 26.793 1.00 12.65 212 TYR A O 1
ATOM 1741 N N . PHE A 1 213 ? 18.122 44.899 26.589 1.00 10.24 213 PHE A N 1
ATOM 1742 C CA . PHE A 1 213 ? 19.425 44.165 26.872 1.00 9.62 213 PHE A CA 1
ATOM 1743 C C . PHE A 1 213 ? 20.120 44.755 28.018 1.00 9.43 213 PHE A C 1
ATOM 1744 O O . PHE A 1 213 ? 19.945 45.981 28.347 1.00 12.84 213 PHE A O 1
ATOM 1752 N N A SER A 1 214 ? 20.912 43.975 28.728 0.50 9.33 214 SER A N 1
ATOM 1753 N N B SER A 1 214 ? 20.869 43.927 28.742 0.50 10.26 214 SER A N 1
ATOM 1754 C CA A SER A 1 214 ? 21.645 44.449 29.875 0.50 9.79 214 SER A CA 1
ATOM 1755 C CA B SER A 1 214 ? 21.612 44.283 29.944 0.50 11.18 214 SER A CA 1
ATOM 1756 C C A SER A 1 214 ? 23.078 44.034 29.787 0.50 9.70 214 SER A C 1
ATOM 1757 C C B SER A 1 214 ? 23.102 43.979 29.819 0.50 10.48 214 SER A C 1
ATOM 1758 O O A SER A 1 214 ? 23.390 43.077 29.088 0.50 9.39 214 SER A O 1
ATOM 1759 O O B SER A 1 214 ? 23.496 43.068 29.105 0.50 10.00 214 SER A O 1
ATOM 1764 N N . PRO A 1 215 ? 23.976 44.742 30.474 1.00 8.65 215 PRO A N 1
ATOM 1765 C CA . PRO A 1 215 ? 25.436 44.431 30.406 1.00 9.15 215 PRO A CA 1
ATOM 1766 C C . PRO A 1 215 ? 25.700 42.983 30.890 1.00 9.31 215 PRO A C 1
ATOM 1767 O O . PRO A 1 215 ? 25.156 42.578 31.918 1.00 10.71 215 PRO A O 1
ATOM 1771 N N . PRO A 1 216 ? 26.496 42.234 30.152 1.00 8.54 216 PRO A N 1
ATOM 1772 C CA . PRO A 1 216 ? 26.696 40.851 30.606 1.00 9.42 216 PRO A CA 1
ATOM 1773 C C . PRO A 1 216 ? 27.348 40.701 31.975 1.00 7.91 216 PRO A C 1
ATOM 1774 O O . PRO A 1 216 ? 28.310 41.409 32.264 1.00 9.06 216 PRO A O 1
ATOM 1778 N N . SER A 1 217 ? 26.898 39.694 32.726 1.00 7.66 217 SER A N 1
ATOM 1779 C CA . SER A 1 217 ? 27.485 39.393 34.024 1.00 7.82 217 SER A CA 1
ATOM 1780 C C . SER A 1 217 ? 28.564 38.352 33.944 1.00 7.66 217 SER A C 1
ATOM 1781 O O . SER A 1 217 ? 29.307 38.100 34.924 1.00 8.35 217 SER A O 1
ATOM 1784 N N . ILE A 1 218 ? 28.702 37.655 32.779 1.00 6.54 218 ILE A N 1
ATOM 1785 C CA . ILE A 1 218 ? 29.788 36.667 32.478 1.00 5.96 218 ILE A CA 1
ATOM 1786 C C . ILE A 1 218 ? 30.264 37.085 31.083 1.00 5.84 218 ILE A C 1
ATOM 1787 O O . ILE A 1 218 ? 29.417 37.359 30.209 1.00 6.28 218 ILE A O 1
ATOM 1792 N N . PRO A 1 219 ? 31.575 37.209 30.810 1.00 4.85 219 PRO A N 1
ATOM 1793 C CA . PRO A 1 219 ? 31.978 37.542 29.455 1.00 4.78 219 PRO A CA 1
ATOM 1794 C C . PRO A 1 219 ? 31.552 36.500 28.426 1.00 5.07 219 PRO A C 1
ATOM 1795 O O . PRO A 1 219 ? 31.710 35.294 28.651 1.00 5.35 219 PRO A O 1
ATOM 1799 N N . VAL A 1 220 ? 31.022 37.026 27.302 1.00 4.63 220 VAL A N 1
ATOM 1800 C CA . VAL A 1 220 ? 30.444 36.163 26.217 1.00 4.91 220 VAL A CA 1
ATOM 1801 C C . VAL A 1 220 ? 31.400 36.314 25.041 1.00 4.70 220 VAL A C 1
ATOM 1802 O O . VAL A 1 220 ? 31.568 37.441 24.497 1.00 5.12 220 VAL A O 1
ATOM 1806 N N . ILE A 1 221 ? 32.112 35.269 24.626 1.00 4.35 221 ILE A N 1
ATOM 1807 C CA . ILE A 1 221 ? 33.031 35.378 23.534 1.00 4.87 221 ILE A CA 1
ATOM 1808 C C . ILE A 1 221 ? 32.268 35.299 22.217 1.00 4.68 221 ILE A C 1
ATOM 1809 O O . ILE A 1 221 ? 31.624 34.279 21.927 1.00 5.03 221 ILE A O 1
ATOM 1814 N N . SER A 1 222 ? 32.233 36.390 21.446 1.00 4.55 222 SER A N 1
ATOM 1815 C CA . SER A 1 222 ? 31.339 36.496 20.227 1.00 4.45 222 SER A CA 1
ATOM 1816 C C . SER A 1 222 ? 31.874 35.662 19.059 1.00 4.27 222 SER A C 1
ATOM 1817 O O . SER A 1 222 ? 33.072 35.562 18.801 1.00 4.16 222 SER A O 1
ATOM 1820 N N . ASN A 1 223 ? 30.911 35.095 18.318 1.00 4.21 223 ASN A N 1
ATOM 1821 C CA . ASN A 1 223 ? 31.253 34.389 17.070 1.00 4.01 223 ASN A CA 1
ATOM 1822 C C . ASN A 1 223 ? 31.858 35.345 16.018 1.00 4.13 223 ASN A C 1
ATOM 1823 O O . ASN A 1 223 ? 32.689 34.876 15.204 1.00 4.35 223 ASN A O 1
ATOM 1828 N N . VAL A 1 224 ? 31.415 36.624 15.969 1.00 4.10 224 VAL A N 1
ATOM 1829 C CA . VAL A 1 224 ? 31.912 37.486 14.888 1.00 4.71 224 VAL A CA 1
ATOM 1830 C C . VAL A 1 224 ? 33.408 37.869 15.148 1.00 4.88 224 VAL A C 1
ATOM 1831 O O . VAL A 1 224 ? 34.182 37.901 14.207 1.00 5.92 224 VAL A O 1
ATOM 1835 N N . TYR A 1 225 ? 33.762 38.189 16.390 1.00 5.07 225 TYR A N 1
ATOM 1836 C CA . TYR A 1 225 ? 35.079 38.757 16.683 1.00 5.08 225 TYR A CA 1
ATOM 1837 C C . TYR A 1 225 ? 36.021 37.844 17.478 1.00 6.36 225 TYR A C 1
ATOM 1838 O O . TYR A 1 225 ? 37.220 38.109 17.562 1.00 7.65 225 TYR A O 1
ATOM 1847 N N . ALA A 1 226 ? 35.479 36.783 18.066 1.00 5.38 226 ALA A N 1
ATOM 1848 C CA . ALA A 1 226 ? 36.267 35.892 18.988 1.00 5.93 226 ALA A CA 1
ATOM 1849 C C . ALA A 1 226 ? 36.859 36.734 20.075 1.00 6.57 226 ALA A C 1
ATOM 1850 O O . ALA A 1 226 ? 37.985 36.484 20.524 1.00 7.04 226 ALA A O 1
ATOM 1852 N N . LYS A 1 227 ? 36.053 37.678 20.582 1.00 6.24 227 LYS A N 1
ATOM 1853 C CA A LYS A 1 227 ? 36.454 38.490 21.782 0.50 6.57 227 LYS A CA 1
ATOM 1854 C CA B LYS A 1 227 ? 36.393 38.636 21.709 0.50 6.63 227 LYS A CA 1
ATOM 1855 C C . LYS A 1 227 ? 35.156 38.774 22.537 1.00 6.14 227 LYS A C 1
ATOM 1856 O O . LYS A 1 227 ? 34.050 38.575 22.067 1.00 5.51 227 LYS A O 1
ATOM 1867 N N . PRO A 1 228 ? 35.236 39.203 23.821 1.00 5.92 228 PRO A N 1
ATOM 1868 C CA . PRO A 1 228 ? 34.037 39.448 24.613 1.00 5.69 228 PRO A CA 1
ATOM 1869 C C . PRO A 1 228 ? 33.110 40.456 23.935 1.00 5.04 228 PRO A C 1
ATOM 1870 O O . PRO A 1 228 ? 33.518 41.438 23.295 1.00 6.13 228 PRO A O 1
ATOM 1874 N N . TYR A 1 229 ? 31.820 40.239 24.154 1.00 4.91 229 TYR A N 1
ATOM 1875 C CA . TYR A 1 229 ? 30.795 41.207 23.806 1.00 5.28 229 TYR A CA 1
ATOM 1876 C C . TYR A 1 229 ? 31.002 42.472 24.626 1.00 6.44 229 TYR A C 1
ATOM 1877 O O . TYR A 1 229 ? 31.377 42.395 25.796 1.00 7.92 229 TYR A O 1
ATOM 1886 N N . THR A 1 230 ? 30.731 43.634 24.039 1.00 6.56 230 THR A N 1
ATOM 1887 C CA . THR A 1 230 ? 30.534 44.844 24.859 1.00 9.30 230 THR A CA 1
ATOM 1888 C C . THR A 1 230 ? 29.138 45.263 24.777 1.00 9.54 230 THR A C 1
ATOM 1889 O O . THR A 1 230 ? 28.389 45.016 23.780 1.00 10.87 230 THR A O 1
ATOM 1893 N N . TYR A 1 231 ? 28.644 45.914 25.811 1.00 9.64 231 TYR A N 1
ATOM 1894 C CA . TYR A 1 231 ? 27.250 46.283 25.883 1.00 9.04 231 TYR A CA 1
ATOM 1895 C C . TYR A 1 231 ? 26.738 47.201 24.735 1.00 8.04 231 TYR A C 1
ATOM 1896 O O . TYR A 1 231 ? 25.710 46.937 24.100 1.00 7.43 231 TYR A O 1
ATOM 1905 N N . GLU A 1 232 ? 27.533 48.247 24.404 1.00 8.08 232 GLU A N 1
ATOM 1906 C CA . GLU A 1 232 ? 27.052 49.235 23.412 1.00 7.91 232 GLU A CA 1
ATOM 1907 C C . GLU A 1 232 ? 26.981 48.641 22.034 1.00 7.36 232 GLU A C 1
ATOM 1908 O O . GLU A 1 232 ? 26.218 49.127 21.224 1.00 8.68 232 GLU A O 1
ATOM 1914 N N . PHE A 1 233 ? 27.765 47.545 21.791 1.00 6.74 233 PHE A N 1
ATOM 1915 C CA . PHE A 1 233 ? 27.761 46.883 20.472 1.00 6.29 233 PHE A CA 1
ATOM 1916 C C . PHE A 1 233 ? 27.006 45.563 20.532 1.00 6.34 233 PHE A C 1
ATOM 1917 O O . PHE A 1 233 ? 27.075 44.857 19.482 1.00 6.44 233 PHE A O 1
ATOM 1925 N N . MET A 1 234 ? 26.230 45.261 21.552 1.00 6.23 234 MET A N 1
ATOM 1926 C CA . MET A 1 234 ? 25.636 43.928 21.637 1.00 6.60 234 MET A CA 1
ATOM 1927 C C . MET A 1 234 ? 24.658 43.684 20.534 1.00 6.21 234 MET A C 1
ATOM 1928 O O . MET A 1 234 ? 24.734 42.614 19.875 1.00 6.24 234 MET A O 1
ATOM 1933 N N . LYS A 1 235 ? 23.739 44.598 20.222 1.00 6.05 235 LYS A N 1
ATOM 1934 C CA . LYS A 1 235 ? 22.778 44.320 19.147 1.00 6.06 235 LYS A CA 1
ATOM 1935 C C . LYS A 1 235 ? 23.471 44.265 17.790 1.00 6.01 235 LYS A C 1
ATOM 1936 O O . LYS A 1 235 ? 23.114 43.418 16.955 1.00 6.33 235 LYS A O 1
ATOM 1942 N N . GLN A 1 236 ? 24.458 45.129 17.520 1.00 6.53 236 GLN A N 1
ATOM 1943 C CA . GLN A 1 236 ? 25.140 45.068 16.221 1.00 6.23 236 GLN A CA 1
ATOM 1944 C C . GLN A 1 236 ? 25.910 43.747 16.126 1.00 5.70 236 GLN A C 1
ATOM 1945 O O . GLN A 1 236 ? 25.851 43.149 15.014 1.00 6.30 236 GLN A O 1
ATOM 1951 N N . THR A 1 237 ? 26.576 43.285 17.158 1.00 5.98 237 THR A N 1
ATOM 1952 C CA . THR A 1 237 ? 27.365 42.033 17.075 1.00 6.63 237 THR A CA 1
ATOM 1953 C C . THR A 1 237 ? 26.447 40.855 16.923 1.00 5.97 237 THR A C 1
ATOM 1954 O O . THR A 1 237 ? 26.786 39.935 16.120 1.00 6.26 237 THR A O 1
ATOM 1958 N N . LEU A 1 238 ? 25.269 40.820 17.566 1.00 5.71 238 LEU A N 1
ATOM 1959 C CA . LEU A 1 238 ? 24.362 39.699 17.453 1.00 6.58 238 LEU A CA 1
ATOM 1960 C C . LEU A 1 238 ? 23.804 39.699 16.055 1.00 6.29 238 LEU A C 1
ATOM 1961 O O . LEU A 1 238 ? 23.601 38.604 15.473 1.00 7.07 238 LEU A O 1
ATOM 1966 N N . ALA A 1 239 ? 23.452 40.870 15.455 1.00 6.96 239 ALA A N 1
ATOM 1967 C CA . ALA A 1 239 ? 22.980 40.872 14.104 1.00 6.78 239 ALA A CA 1
ATOM 1968 C C . ALA A 1 239 ? 24.063 40.527 13.096 1.00 6.06 239 ALA A C 1
ATOM 1969 O O . ALA A 1 239 ? 23.823 39.689 12.173 1.00 6.46 239 ALA A O 1
ATOM 1971 N N . ASP A 1 240 ? 25.244 41.097 13.301 1.00 5.62 240 ASP A N 1
ATOM 1972 C CA . ASP A 1 240 ? 26.406 40.785 12.489 1.00 6.26 240 ASP A CA 1
ATOM 1973 C C . ASP A 1 240 ? 26.661 39.282 12.405 1.00 5.50 240 ASP A C 1
ATOM 1974 O O . ASP A 1 240 ? 27.155 38.801 11.386 1.00 5.41 240 ASP A O 1
ATOM 1979 N N . GLN A 1 241 ? 26.336 38.533 13.459 1.00 5.41 241 GLN A N 1
ATOM 1980 C CA . GLN A 1 241 ? 26.604 37.105 13.402 1.00 5.46 241 GLN A CA 1
ATOM 1981 C C . GLN A 1 241 ? 25.896 36.414 12.270 1.00 6.05 241 GLN A C 1
ATOM 1982 O O . GLN A 1 241 ? 26.462 35.436 11.704 1.00 5.97 241 GLN A O 1
ATOM 1988 N N . ILE A 1 242 ? 24.739 36.939 11.820 1.00 5.95 242 ILE A N 1
ATOM 1989 C CA . ILE A 1 242 ? 23.966 36.263 10.803 1.00 6.12 242 ILE A CA 1
ATOM 1990 C C . ILE A 1 242 ? 24.681 36.279 9.438 1.00 6.67 242 ILE A C 1
ATOM 1991 O O . ILE A 1 242 ? 24.561 35.283 8.702 1.00 6.58 242 ILE A O 1
ATOM 1996 N N . ASN A 1 243 ? 25.410 37.346 9.076 1.00 5.73 243 ASN A N 1
ATOM 1997 C CA . ASN A 1 243 ? 26.108 37.425 7.774 1.00 5.48 243 ASN A CA 1
ATOM 1998 C C . ASN A 1 243 ? 27.571 37.381 7.834 1.00 6.72 243 ASN A C 1
ATOM 1999 O O . ASN A 1 243 ? 28.234 37.770 6.853 1.00 7.67 243 ASN A O 1
ATOM 2004 N N . HIS A 1 244 ? 28.118 36.860 8.931 1.00 5.53 244 HIS A N 1
ATOM 2005 C CA . HIS A 1 244 ? 29.556 36.686 9.068 1.00 6.00 244 HIS A CA 1
ATOM 2006 C C . HIS A 1 244 ? 29.922 35.280 9.468 1.00 4.95 244 HIS A C 1
ATOM 2007 O O . HIS A 1 244 ? 29.066 34.511 9.956 1.00 5.12 244 HIS A O 1
ATOM 2014 N N . SER A 1 245 ? 31.190 34.921 9.272 1.00 4.90 245 SER A N 1
ATOM 2015 C CA . SER A 1 245 ? 31.683 33.630 9.618 1.00 5.04 245 SER A CA 1
ATOM 2016 C C . SER A 1 245 ? 31.637 33.461 11.145 1.00 5.18 245 SER A C 1
ATOM 2017 O O . SER A 1 245 ? 31.994 34.410 11.931 1.00 4.76 245 SER A O 1
ATOM 2020 N N . VAL A 1 246 ? 31.358 32.242 11.588 1.00 4.35 246 VAL A N 1
ATOM 2021 C CA . VAL A 1 246 ? 31.465 31.868 13.024 1.00 4.80 246 VAL A CA 1
ATOM 2022 C C . VAL A 1 246 ? 32.889 31.529 13.340 1.00 4.71 246 VAL A C 1
ATOM 2023 O O . VAL A 1 246 ? 33.413 30.457 12.898 1.00 5.22 246 VAL A O 1
ATOM 2027 N N . LYS A 1 247 ? 33.595 32.367 14.078 1.00 4.85 247 LYS A N 1
ATOM 2028 C CA A LYS A 1 247 ? 35.062 32.110 14.345 0.50 4.90 247 LYS A CA 1
ATOM 2029 C CA B LYS A 1 247 ? 35.021 32.178 14.385 0.50 4.83 247 LYS A CA 1
ATOM 2030 C C . LYS A 1 247 ? 35.220 31.294 15.601 1.00 4.88 247 LYS A C 1
ATOM 2031 O O . LYS A 1 247 ? 35.652 31.735 16.651 1.00 4.63 247 LYS A O 1
ATOM 2042 N N . TRP A 1 248 ? 34.812 30.033 15.489 1.00 4.43 248 TRP A N 1
ATOM 2043 C CA . TRP A 1 248 ? 34.857 29.115 16.645 1.00 4.49 248 TRP A CA 1
ATOM 2044 C C . TRP A 1 248 ? 36.241 28.793 17.060 1.00 4.73 248 TRP A C 1
ATOM 2045 O O . TRP A 1 248 ? 36.555 28.894 18.275 1.00 4.68 248 TRP A O 1
ATOM 2056 N N . THR A 1 249 ? 37.142 28.446 16.142 1.00 4.65 249 THR A N 1
ATOM 2057 C CA . THR A 1 249 ? 38.497 28.111 16.638 1.00 5.02 249 THR A CA 1
ATOM 2058 C C . THR A 1 249 ? 39.185 29.303 17.261 1.00 5.06 249 THR A C 1
ATOM 2059 O O . THR A 1 249 ? 39.849 29.071 18.327 1.00 6.19 249 THR A O 1
ATOM 2063 N N . ASP A 1 250 ? 38.997 30.509 16.758 1.00 5.14 250 ASP A N 1
ATOM 2064 C CA . ASP A 1 250 ? 39.692 31.635 17.389 1.00 5.23 250 ASP A CA 1
ATOM 2065 C C . ASP A 1 250 ? 39.070 31.968 18.747 1.00 6.38 250 ASP A C 1
ATOM 2066 O O . ASP A 1 250 ? 39.764 32.433 19.667 1.00 6.28 250 ASP A O 1
ATOM 2071 N N . SER A 1 251 ? 37.796 31.686 18.912 1.00 4.80 251 SER A N 1
ATOM 2072 C CA . SER A 1 251 ? 37.148 31.875 20.207 1.00 4.60 251 SER A CA 1
ATOM 2073 C C . SER A 1 251 ? 37.686 30.940 21.264 1.00 5.19 251 SER A C 1
ATOM 2074 O O . SER A 1 251 ? 38.026 31.347 22.392 1.00 5.71 251 SER A O 1
ATOM 2077 N N . ILE A 1 252 ? 37.777 29.660 20.911 1.00 4.74 252 ILE A N 1
ATOM 2078 C CA . ILE A 1 252 ? 38.319 28.691 21.859 1.00 5.31 252 ILE A CA 1
ATOM 2079 C C . ILE A 1 252 ? 39.809 28.985 22.057 1.00 6.19 252 ILE A C 1
ATOM 2080 O O . ILE A 1 252 ? 40.271 28.870 23.225 1.00 6.14 252 ILE A O 1
ATOM 2085 N N . SER A 1 253 ? 40.581 29.295 21.048 1.00 6.00 253 SER A N 1
ATOM 2086 C CA . SER A 1 253 ? 42.070 29.615 21.248 1.00 6.53 253 SER A CA 1
ATOM 2087 C C . SER A 1 253 ? 42.170 30.848 22.121 1.00 6.47 253 SER A C 1
ATOM 2088 O O . SER A 1 253 ? 43.093 30.845 23.004 1.00 7.43 253 SER A O 1
ATOM 2091 N N . TYR A 1 254 ? 41.337 31.869 22.004 1.00 5.89 254 TYR A N 1
ATOM 2092 C CA . TYR A 1 254 ? 41.462 33.035 22.928 1.00 6.33 254 TYR A CA 1
ATOM 2093 C C . TYR A 1 254 ? 41.208 32.614 24.325 1.00 6.96 254 TYR A C 1
ATOM 2094 O O . TYR A 1 254 ? 41.955 33.094 25.259 1.00 7.99 254 TYR A O 1
ATOM 2103 N N . LEU A 1 255 ? 40.290 31.707 24.622 1.00 6.09 255 LEU A N 1
ATOM 2104 C CA . LEU A 1 255 ? 40.046 31.213 25.982 1.00 6.38 255 LEU A CA 1
ATOM 2105 C C . LEU A 1 255 ? 41.211 30.352 26.478 1.00 7.19 255 LEU A C 1
ATOM 2106 O O . LEU A 1 255 ? 41.638 30.536 27.670 1.00 7.53 255 LEU A O 1
ATOM 2111 N N . MET A 1 256 ? 41.766 29.505 25.615 1.00 7.81 256 MET A N 1
ATOM 2112 C CA . MET A 1 256 ? 42.882 28.670 26.063 1.00 8.81 256 MET A CA 1
ATOM 2113 C C . MET A 1 256 ? 44.053 29.512 26.360 1.00 9.04 256 MET A C 1
ATOM 2114 O O . MET A 1 256 ? 44.843 29.060 27.257 1.00 10.71 256 MET A O 1
ATOM 2119 N N . LYS A 1 257 ? 44.257 30.654 25.694 1.00 9.45 257 LYS A N 1
ATOM 2120 C CA . LYS A 1 257 ? 45.451 31.486 25.921 1.00 9.50 257 LYS A CA 1
ATOM 2121 C C . LYS A 1 257 ? 45.427 31.981 27.324 1.00 10.39 257 LYS A C 1
ATOM 2122 O O . LYS A 1 257 ? 46.546 32.392 27.818 1.00 11.99 257 LYS A O 1
ATOM 2128 N N . LYS A 1 258 ? 44.301 31.954 28.031 1.00 9.43 258 LYS A N 1
ATOM 2129 C CA . LYS A 1 258 ? 44.225 32.528 29.386 1.00 9.73 258 LYS A CA 1
ATOM 2130 C C . LYS A 1 258 ? 44.949 31.641 30.380 1.00 11.67 258 LYS A C 1
ATOM 2131 O O . LYS A 1 258 ? 45.417 32.220 31.447 1.00 15.07 258 LYS A O 1
ATOM 2137 N N . ALA A 1 259 ? 45.166 30.368 30.085 1.00 13.19 259 ALA A N 1
ATOM 2138 C CA . ALA A 1 259 ? 45.849 29.456 30.983 1.00 16.48 259 ALA A CA 1
ATOM 2139 C C . ALA A 1 259 ? 45.078 28.179 31.125 1.00 20.09 259 ALA A C 1
ATOM 2140 O O . ALA A 1 259 ? 44.445 27.781 30.152 1.00 24.60 259 ALA A O 1
ATOM 2142 N N . ALA A 1 260 ? 45.059 27.563 32.308 1.00 20.61 260 ALA A N 1
ATOM 2143 C CA . ALA A 1 260 ? 44.259 26.381 32.581 1.00 18.94 260 ALA A CA 1
ATOM 2144 C C . ALA A 1 260 ? 42.760 26.650 32.360 1.00 16.75 260 ALA A C 1
ATOM 2145 O O . ALA A 1 260 ? 42.090 27.192 33.259 1.00 20.11 260 ALA A O 1
ATOM 2147 N N . MET A 1 261 ? 42.260 26.193 31.220 1.00 16.69 261 MET A N 1
ATOM 2148 C CA . MET A 1 261 ? 40.876 26.448 30.882 1.00 14.46 261 MET A CA 1
ATOM 2149 C C . MET A 1 261 ? 40.213 25.108 30.683 1.00 11.33 261 MET A C 1
ATOM 2150 O O . MET A 1 261 ? 40.666 24.327 29.825 1.00 15.27 261 MET A O 1
ATOM 2155 N N . GLU A 1 262 ? 39.145 24.839 31.419 1.00 10.84 262 GLU A N 1
ATOM 2156 C CA A GLU A 1 262 ? 38.250 23.654 31.276 0.50 11.55 262 GLU A CA 1
ATOM 2157 C CA B GLU A 1 262 ? 38.341 23.662 31.076 0.50 11.53 262 GLU A CA 1
ATOM 2158 C C . GLU A 1 262 ? 37.087 24.129 30.376 1.00 11.77 262 GLU A C 1
ATOM 2159 O O . GLU A 1 262 ? 36.687 25.328 30.496 1.00 11.52 262 GLU A O 1
ATOM 2170 N N . PHE A 1 263 ? 36.537 23.277 29.528 1.00 8.42 263 PHE A N 1
ATOM 2171 C CA . PHE A 1 263 ? 35.337 23.555 28.745 1.00 8.49 263 PHE A CA 1
ATOM 2172 C C . PHE A 1 263 ? 34.302 22.536 29.080 1.00 9.44 263 PHE A C 1
ATOM 2173 O O . PHE A 1 263 ? 34.638 21.338 29.099 1.00 13.24 263 PHE A O 1
ATOM 2181 N N . GLU A 1 264 ? 33.083 22.924 29.306 1.00 7.68 264 GLU A N 1
ATOM 2182 C CA . GLU A 1 264 ? 31.937 21.998 29.483 1.00 7.92 264 GLU A CA 1
ATOM 2183 C C . GLU A 1 264 ? 30.857 22.367 28.480 1.00 7.31 264 GLU A C 1
ATOM 2184 O O . GLU A 1 264 ? 30.398 23.530 28.416 1.00 7.03 264 GLU A O 1
ATOM 2190 N N . GLU A 1 265 ? 30.415 21.382 27.665 1.00 6.56 265 GLU A N 1
ATOM 2191 C CA . GLU A 1 265 ? 29.331 21.568 26.704 1.00 6.43 265 GLU A CA 1
ATOM 2192 C C . GLU A 1 265 ? 28.043 21.394 27.439 1.00 6.01 265 GLU A C 1
ATOM 2193 O O . GLU A 1 265 ? 27.883 20.356 28.158 1.00 9.16 265 GLU A O 1
ATOM 2199 N N . VAL A 1 266 ? 27.098 22.339 27.358 1.00 5.89 266 VAL A N 1
ATOM 2200 C CA . VAL A 1 266 ? 25.864 22.373 28.097 1.00 5.93 266 VAL A CA 1
ATOM 2201 C C . VAL A 1 266 ? 24.726 22.395 27.072 1.00 6.95 266 VAL A C 1
ATOM 2202 O O . VAL A 1 266 ? 24.643 23.296 26.257 1.00 7.49 266 VAL A O 1
ATOM 2206 N N . GLY A 1 267 ? 23.881 21.378 27.112 1.00 6.83 267 GLY A N 1
ATOM 2207 C CA . GLY A 1 267 ? 22.883 21.131 26.053 1.00 6.86 267 GLY A CA 1
ATOM 2208 C C . GLY A 1 267 ? 23.107 19.736 25.466 1.00 6.47 267 GLY A C 1
ATOM 2209 O O . GLY A 1 267 ? 23.977 18.934 25.923 1.00 8.13 267 GLY A O 1
ATOM 2210 N N . PRO A 1 268 ? 22.345 19.429 24.421 1.00 6.21 268 PRO A N 1
ATOM 2211 C CA . PRO A 1 268 ? 22.389 18.030 23.859 1.00 5.71 268 PRO A CA 1
ATOM 2212 C C . PRO A 1 268 ? 23.628 17.810 23.051 1.00 6.09 268 PRO A C 1
ATOM 2213 O O . PRO A 1 268 ? 24.152 18.719 22.347 1.00 6.37 268 PRO A O 1
ATOM 2217 N N . GLY A 1 269 ? 24.116 16.582 23.071 1.00 6.54 269 GLY A N 1
ATOM 2218 C CA . GLY A 1 269 ? 25.198 16.133 22.244 1.00 6.40 269 GLY A CA 1
ATOM 2219 C C . GLY A 1 269 ? 26.604 16.449 22.701 1.00 6.64 269 GLY A C 1
ATOM 2220 O O . GLY A 1 269 ? 26.843 17.003 23.788 1.00 8.15 269 GLY A O 1
ATOM 2221 N N . ASN A 1 270 ? 27.554 16.137 21.850 1.00 5.60 270 ASN A N 1
ATOM 2222 C CA . ASN A 1 270 ? 28.980 16.387 22.149 1.00 5.02 270 ASN A CA 1
ATOM 2223 C C . ASN A 1 270 ? 29.719 16.998 20.939 1.00 5.13 270 ASN A C 1
ATOM 2224 O O . ASN A 1 270 ? 30.960 16.880 20.841 1.00 5.26 270 ASN A O 1
ATOM 2229 N N . VAL A 1 271 ? 28.949 17.713 20.093 1.00 4.85 271 VAL A N 1
ATOM 2230 C CA . VAL A 1 271 ? 29.605 18.276 18.881 1.00 5.00 271 VAL A CA 1
ATOM 2231 C C . VAL A 1 271 ? 30.731 19.282 19.254 1.00 4.87 271 VAL A C 1
ATOM 2232 O O . VAL A 1 271 ? 31.864 19.239 18.711 1.00 5.57 271 VAL A O 1
ATOM 2236 N N . LEU A 1 272 ? 30.410 20.247 20.157 1.00 4.60 272 LEU A N 1
ATOM 2237 C CA . LEU A 1 272 ? 31.425 21.266 20.462 1.00 5.08 272 LEU A CA 1
ATOM 2238 C C . LEU A 1 272 ? 32.602 20.652 21.159 1.00 4.65 272 LEU A C 1
ATOM 2239 O O . LEU A 1 272 ? 33.734 21.104 20.987 1.00 5.53 272 LEU A O 1
ATOM 2244 N N . THR A 1 273 ? 32.337 19.634 22.030 1.00 5.03 273 THR A N 1
ATOM 2245 C CA . THR A 1 273 ? 33.441 18.982 22.740 1.00 5.57 273 THR A CA 1
ATOM 2246 C C . THR A 1 273 ? 34.428 18.328 21.749 1.00 5.60 273 THR A C 1
ATOM 2247 O O . THR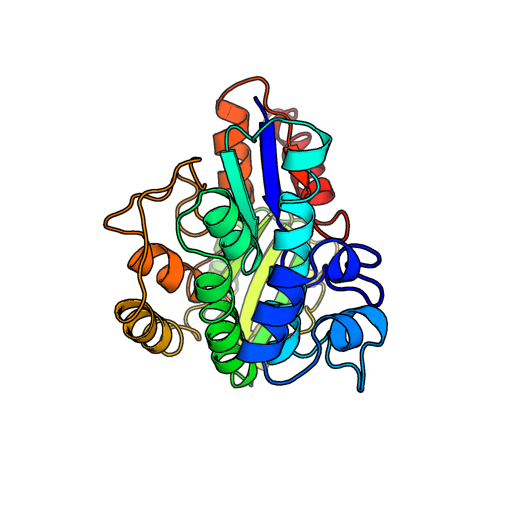 A 1 273 ? 35.641 18.386 21.911 1.00 6.69 273 THR A O 1
ATOM 2251 N N . GLY A 1 274 ? 33.855 17.740 20.706 1.00 5.25 274 GLY A N 1
ATOM 2252 C CA . GLY A 1 274 ? 34.710 17.147 19.660 1.00 5.61 274 GLY A CA 1
ATOM 2253 C C . GLY A 1 274 ? 35.542 18.182 18.925 1.00 6.36 274 GLY A C 1
ATOM 2254 O O . GLY A 1 274 ? 36.721 17.963 18.680 1.00 7.07 274 GLY A O 1
ATOM 2255 N N . LEU A 1 275 ? 34.980 19.370 18.624 1.00 5.76 275 LEU A N 1
ATOM 2256 C CA . LEU A 1 275 ? 35.768 20.443 18.023 1.00 5.62 275 LEU A CA 1
ATOM 2257 C C . LEU A 1 275 ? 36.880 20.950 18.938 1.00 5.02 275 LEU A C 1
ATOM 2258 O O . LEU A 1 275 ? 38.040 21.128 18.508 1.00 5.14 275 LEU A O 1
ATOM 2263 N N . ILE A 1 276 ? 36.488 21.165 20.206 1.00 5.09 276 ILE A N 1
ATOM 2264 C CA . ILE A 1 276 ? 37.479 21.638 21.193 1.00 6.39 276 ILE A CA 1
ATOM 2265 C C . ILE A 1 276 ? 38.633 20.607 21.339 1.00 6.59 276 ILE A C 1
ATOM 2266 O O . ILE A 1 276 ? 39.776 21.003 21.491 1.00 6.41 276 ILE A O 1
ATOM 2271 N N . HIS A 1 277 ? 38.310 19.293 21.304 1.00 6.69 277 HIS A N 1
ATOM 2272 C CA . HIS A 1 277 ? 39.372 18.288 21.424 1.00 7.35 277 HIS A CA 1
ATOM 2273 C C . HIS A 1 277 ? 40.347 18.502 20.274 1.00 7.28 277 HIS A C 1
ATOM 2274 O O . HIS A 1 277 ? 41.605 18.447 20.481 1.00 7.62 277 HIS A O 1
ATOM 2281 N N . ARG A 1 278 ? 39.858 18.727 19.041 1.00 6.65 278 ARG A N 1
ATOM 2282 C CA . ARG A 1 278 ? 40.779 18.869 17.913 1.00 6.94 278 ARG A CA 1
ATOM 2283 C C . ARG A 1 278 ? 41.539 20.213 18.056 1.00 6.74 278 ARG A C 1
ATOM 2284 O O . ARG A 1 278 ? 42.745 20.288 17.683 1.00 8.42 278 ARG A O 1
ATOM 2292 N N . ILE A 1 279 ? 40.910 21.295 18.551 1.00 6.35 279 ILE A N 1
ATOM 2293 C CA . ILE A 1 279 ? 41.631 22.567 18.712 1.00 6.45 279 ILE A CA 1
ATOM 2294 C C . ILE A 1 279 ? 42.738 22.381 19.751 1.00 7.36 279 ILE A C 1
ATOM 2295 O O . ILE A 1 279 ? 43.873 22.846 19.504 1.00 8.56 279 ILE A O 1
ATOM 2300 N N . LYS A 1 280 ? 42.517 21.638 20.833 1.00 7.91 280 LYS A N 1
ATOM 2301 C CA A LYS A 1 280 ? 43.526 21.480 21.923 0.50 9.31 280 LYS A CA 1
ATOM 2302 C CA B LYS A 1 280 ? 43.518 21.486 21.914 0.50 9.44 280 LYS A CA 1
ATOM 2303 C C . LYS A 1 280 ? 44.651 20.631 21.358 1.00 10.34 280 LYS A C 1
ATOM 2304 O O . LYS A 1 280 ? 45.826 20.987 21.553 1.00 11.54 280 LYS A O 1
ATOM 2315 N N . LYS A 1 281 ? 44.324 19.555 20.606 1.00 11.28 281 LYS A N 1
ATOM 2316 C CA . LYS A 1 281 ? 45.409 18.686 20.164 1.00 14.06 281 LYS A CA 1
ATOM 2317 C C . LYS A 1 281 ? 46.251 19.397 19.158 1.00 13.02 281 LYS A C 1
ATOM 2318 O O . LYS A 1 281 ? 47.516 19.266 19.203 1.00 13.24 281 LYS A O 1
ATOM 2324 N N . ASP A 1 282 ? 45.644 20.191 18.283 1.00 11.99 282 ASP A N 1
ATOM 2325 C CA . ASP A 1 282 ? 46.408 20.950 17.291 1.00 14.20 282 ASP A CA 1
ATOM 2326 C C . ASP A 1 282 ? 47.353 21.987 17.916 1.00 13.56 282 ASP A C 1
ATOM 2327 O O . ASP A 1 282 ? 48.434 22.250 17.391 1.00 15.00 282 ASP A O 1
ATOM 2332 N N . ALA A 1 283 ? 46.930 22.569 19.034 1.00 12.98 283 ALA A N 1
ATOM 2333 C CA . ALA A 1 283 ? 47.679 23.625 19.728 1.00 13.79 283 ALA A CA 1
ATOM 2334 C C . ALA A 1 283 ? 48.924 22.927 20.335 1.00 17.61 283 ALA A C 1
ATOM 2335 O O . ALA A 1 283 ? 49.915 23.607 20.595 1.00 20.13 283 ALA A O 1
ATOM 2337 N N . GLU A 1 284 ? 48.877 21.613 20.588 1.00 17.01 284 GLU A N 1
ATOM 2338 C CA . GLU A 1 284 ? 50.029 20.880 21.180 1.00 21.59 284 GLU A CA 1
ATOM 2339 C C . GLU A 1 284 ? 51.033 20.448 20.150 1.00 21.70 284 GLU A C 1
ATOM 2340 O O . GLU A 1 284 ? 52.178 20.061 20.496 1.00 26.88 284 GLU A O 1
ATOM 2346 N N . ALA A 1 285 ? 50.690 20.566 18.882 1.00 20.62 285 ALA A N 1
ATOM 2347 C CA . ALA A 1 285 ? 51.616 20.252 17.721 1.00 27.54 285 ALA A CA 1
ATOM 2348 C C . ALA A 1 285 ? 52.495 21.441 17.291 1.00 28.36 285 ALA A C 1
ATOM 2349 O O . ALA A 1 285 ? 52.033 22.564 17.193 1.00 30.57 285 ALA A O 1
ATOM 2351 N N . MET A 1 286 ? 53.775 21.209 16.969 1.00 28.59 286 MET A N 1
ATOM 2352 C CA . MET A 1 286 ? 54.613 22.374 16.584 1.00 27.64 286 MET A CA 1
ATOM 2353 C C . MET A 1 286 ? 54.581 22.682 15.061 1.00 28.59 286 MET A C 1
ATOM 2354 O O . MET A 1 286 ? 54.014 21.889 14.278 1.00 26.49 286 MET A O 1
ATOM 2359 N N . PRO A 1 287 ? 55.092 23.873 14.629 1.00 27.86 287 PRO A N 1
ATOM 2360 C CA . PRO A 1 287 ? 55.118 24.011 13.177 1.00 31.85 287 PRO A CA 1
ATOM 2361 C C . PRO A 1 287 ? 56.174 23.031 12.597 1.00 33.92 287 PRO A C 1
ATOM 2362 O O . PRO A 1 287 ? 56.959 22.385 13.352 1.00 31.68 287 PRO A O 1
ATOM 2366 N N . ARG A 1 288 ? 56.198 22.908 11.307 1.00 33.00 288 ARG A N 1
ATOM 2367 C CA . ARG A 1 288 ? 57.381 22.409 10.761 1.00 37.47 288 ARG A CA 1
ATOM 2368 C C . ARG A 1 288 ? 57.814 23.457 9.734 1.00 33.47 288 ARG A C 1
ATOM 2369 O O . ARG A 1 288 ? 58.498 23.134 8.869 1.00 40.02 288 ARG A O 1
#

Sequence (288 aa):
MITYVFPGQGSQKKQGMMGSGLFDEFKELTDQADEILGYSIKRLCLENPYSNLNKKTQFTQPALYVVNALSYLKKKIRDEEVKPDFVAGHSLGEYNALFAAEAFDFETGLQQLVRKRGELMSLISNNGGMAAVMGLNEEQVAKALKEYHLHDVDIANVNAPYQIVISGKKDEIEKKAASSLFETMTEVTMVLLPLNVSGAFHSRYMNKAKKEEFEEFLHAFYYFSSPPSIPVISNVYAKKPYTYEFMKQTLADQINHSVKKWTDSISYLMKKAAMEEFEEVGPGNVLTGLIHRIKKKDAEAMPR

CATH classification: 3.40.366.10 (+1 more: 3.30.70.250)